Protein AF-A0A292RZK3-F1 (afdb_monomer_lite)

Structure (mmCIF, N/CA/C/O backbone):
data_AF-A0A292RZK3-F1
#
_entry.id   AF-A0A292RZK3-F1
#
loop_
_atom_site.group_PDB
_atom_site.id
_atom_site.type_symbol
_atom_site.label_atom_id
_atom_site.label_alt_id
_atom_site.label_comp_id
_atom_site.label_asym_id
_atom_site.label_entity_id
_atom_site.label_seq_id
_atom_site.pdbx_PDB_ins_code
_atom_site.Cartn_x
_atom_site.Cartn_y
_atom_site.Cartn_z
_atom_site.occupancy
_atom_site.B_iso_or_equiv
_atom_site.auth_seq_id
_atom_site.auth_comp_id
_atom_site.auth_asym_id
_atom_site.auth_atom_id
_atom_site.pdbx_PDB_model_num
ATOM 1 N N . MET A 1 1 ? 2.887 -19.544 -23.701 1.00 62.69 1 MET A N 1
ATOM 2 C CA . MET A 1 1 ? 3.289 -20.201 -24.967 1.00 62.69 1 MET A CA 1
ATOM 3 C C . MET A 1 1 ? 3.763 -19.102 -25.891 1.00 62.69 1 MET A C 1
ATOM 5 O O . MET A 1 1 ? 2.940 -18.447 -26.523 1.00 62.69 1 MET A O 1
ATOM 9 N N . ALA A 1 2 ? 5.076 -18.891 -25.923 1.00 77.38 2 ALA A N 1
ATOM 10 C CA . ALA A 1 2 ? 5.732 -17.960 -26.828 1.00 77.38 2 ALA A CA 1
ATOM 11 C C . ALA A 1 2 ? 5.388 -18.207 -28.304 1.00 77.38 2 ALA A C 1
ATOM 13 O O . ALA A 1 2 ? 5.203 -19.344 -28.749 1.00 77.38 2 ALA A O 1
ATOM 14 N N . TYR A 1 3 ? 5.363 -17.126 -29.083 1.00 91.88 3 TYR A N 1
ATOM 15 C CA . TYR A 1 3 ? 5.179 -17.187 -30.534 1.00 91.88 3 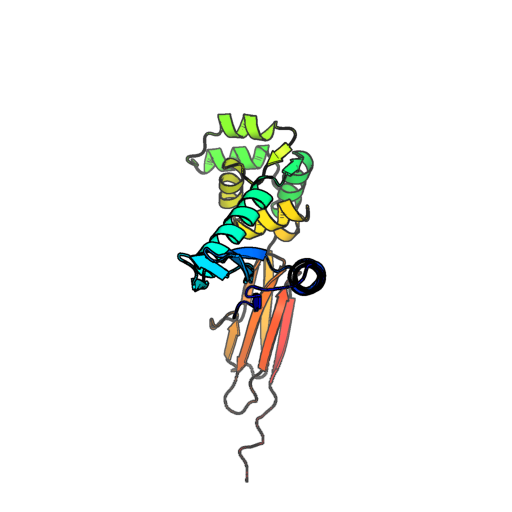TYR A CA 1
ATOM 16 C C . TYR A 1 3 ? 6.534 -17.338 -31.219 1.00 91.88 3 TYR A C 1
ATOM 18 O O . TYR A 1 3 ? 7.515 -16.736 -30.787 1.00 91.88 3 TYR A O 1
ATOM 26 N N . LYS A 1 4 ? 6.591 -18.117 -32.303 1.00 93.50 4 LYS A N 1
ATOM 27 C CA . LYS A 1 4 ? 7.837 -18.429 -33.014 1.00 93.50 4 LYS A CA 1
ATOM 28 C C . LYS A 1 4 ? 7.715 -18.149 -34.511 1.00 93.50 4 LYS A C 1
ATOM 30 O O . LYS A 1 4 ? 6.745 -18.575 -35.137 1.00 93.50 4 LYS A O 1
ATOM 35 N N . LEU A 1 5 ? 8.722 -17.501 -35.096 1.00 94.00 5 LEU A N 1
ATOM 36 C CA . LEU A 1 5 ? 8.895 -17.343 -36.542 1.00 94.00 5 LEU A CA 1
ATOM 37 C C . LEU A 1 5 ? 10.157 -18.089 -36.997 1.00 94.00 5 LEU A C 1
ATOM 39 O O . LEU A 1 5 ? 11.264 -17.772 -36.571 1.00 94.00 5 LEU A O 1
ATOM 43 N N . ILE A 1 6 ? 9.991 -19.086 -37.866 1.00 92.81 6 ILE A N 1
ATOM 44 C CA . ILE A 1 6 ? 11.066 -19.988 -38.310 1.00 92.81 6 ILE A CA 1
ATOM 45 C C . ILE A 1 6 ? 11.537 -19.584 -39.711 1.00 92.81 6 ILE A C 1
ATOM 47 O O . ILE A 1 6 ? 10.722 -19.225 -40.561 1.00 92.81 6 ILE A O 1
ATOM 51 N N . LYS A 1 7 ? 12.849 -19.645 -39.966 1.00 90.44 7 LYS A N 1
ATOM 52 C CA . LYS A 1 7 ? 13.415 -19.405 -41.302 1.00 90.44 7 LYS A CA 1
ATOM 53 C C . LYS A 1 7 ? 13.004 -20.503 -42.310 1.00 90.44 7 LYS A C 1
ATOM 55 O O . LYS A 1 7 ? 12.853 -21.659 -41.920 1.00 90.44 7 LYS A O 1
ATOM 60 N N . PRO A 1 8 ? 12.908 -20.173 -43.614 1.00 92.31 8 PRO A N 1
ATOM 61 C CA . PRO A 1 8 ? 13.089 -18.838 -44.183 1.00 92.31 8 PRO A CA 1
ATOM 62 C C . PRO A 1 8 ? 11.831 -17.970 -44.019 1.00 92.31 8 PRO A C 1
ATOM 64 O O . PRO A 1 8 ? 10.716 -18.418 -44.269 1.00 92.31 8 PRO A O 1
ATOM 67 N N . TYR A 1 9 ? 12.021 -16.699 -43.667 1.00 93.00 9 TYR A N 1
ATOM 68 C CA . TYR A 1 9 ? 10.971 -15.680 -43.658 1.00 93.00 9 TYR A CA 1
ATOM 69 C C . TYR A 1 9 ? 11.411 -14.457 -44.469 1.00 93.00 9 TYR A C 1
ATOM 71 O O . TYR A 1 9 ? 12.598 -14.158 -44.602 1.00 93.00 9 TYR A O 1
ATOM 79 N N . THR A 1 10 ? 10.444 -13.743 -45.034 1.00 96.19 10 THR A N 1
ATOM 80 C CA . THR A 1 10 ? 10.664 -12.494 -45.774 1.00 96.19 10 THR A CA 1
ATOM 81 C C . THR A 1 10 ? 10.891 -11.314 -44.826 1.00 96.19 10 THR A C 1
ATOM 83 O O . THR A 1 10 ? 10.478 -11.343 -43.667 1.00 96.19 10 THR A O 1
ATOM 86 N N . ALA A 1 11 ? 11.471 -10.221 -45.334 1.00 95.88 11 ALA A N 1
ATOM 87 C CA . ALA A 1 11 ? 11.605 -8.972 -44.575 1.00 95.88 11 ALA A CA 1
ATOM 88 C C . ALA A 1 11 ? 10.248 -8.425 -44.094 1.00 95.88 11 ALA A C 1
ATOM 90 O O . ALA A 1 11 ? 10.155 -7.864 -43.006 1.00 95.88 11 ALA A O 1
ATOM 91 N N . LYS A 1 12 ? 9.184 -8.636 -44.883 1.00 96.75 12 LYS A N 1
ATOM 92 C CA . LYS A 1 12 ? 7.825 -8.263 -44.489 1.00 96.75 12 LYS A CA 1
ATOM 93 C C . LYS A 1 12 ? 7.337 -9.097 -43.300 1.00 96.75 12 LYS A C 1
ATOM 95 O O . LYS A 1 12 ? 6.883 -8.522 -42.325 1.00 96.75 12 LYS A O 1
ATOM 100 N N . GLN A 1 13 ? 7.499 -10.421 -43.340 1.00 96.00 13 GLN A N 1
ATOM 101 C CA . GLN A 1 13 ? 7.121 -11.298 -42.220 1.00 96.00 13 GLN A CA 1
ATOM 102 C C . GLN A 1 13 ? 7.900 -10.977 -40.940 1.00 96.00 13 GLN A C 1
ATOM 104 O O . GLN A 1 13 ? 7.317 -10.983 -39.862 1.00 96.00 13 GLN A O 1
ATOM 109 N N . TYR A 1 14 ? 9.192 -10.657 -41.060 1.00 95.62 14 TYR A N 1
ATOM 110 C CA . TYR A 1 14 ? 10.011 -10.186 -39.941 1.00 95.62 14 TYR A CA 1
ATOM 111 C C . TYR A 1 14 ? 9.432 -8.909 -39.314 1.00 95.62 14 TYR A C 1
ATOM 113 O O . TYR A 1 14 ? 9.213 -8.849 -38.105 1.00 95.62 14 TYR A O 1
ATOM 121 N N . ALA A 1 15 ? 9.148 -7.899 -40.141 1.00 96.44 15 ALA A N 1
ATOM 122 C CA . ALA A 1 15 ? 8.602 -6.628 -39.677 1.00 96.44 15 ALA A CA 1
ATOM 123 C C . ALA A 1 15 ? 7.209 -6.796 -39.049 1.00 96.44 15 ALA A C 1
ATOM 125 O O . ALA A 1 15 ? 6.973 -6.290 -37.954 1.00 96.44 15 ALA A O 1
ATOM 126 N N . ASP A 1 16 ? 6.320 -7.552 -39.700 1.00 97.56 16 ASP A N 1
ATOM 127 C CA . ASP A 1 16 ? 4.964 -7.821 -39.211 1.00 97.56 16 ASP A CA 1
ATOM 128 C C . ASP A 1 16 ? 5.001 -8.547 -37.853 1.00 97.56 16 ASP A C 1
ATOM 130 O O . ASP A 1 16 ? 4.239 -8.208 -36.948 1.00 97.56 16 ASP A O 1
ATOM 134 N N . PHE A 1 17 ? 5.933 -9.492 -37.674 1.00 96.81 17 PHE A N 1
ATOM 135 C CA . PHE A 1 17 ? 6.120 -10.216 -36.415 1.00 96.81 17 PHE A CA 1
ATOM 136 C C . PHE A 1 17 ? 6.552 -9.291 -35.269 1.00 96.81 17 PHE A C 1
ATOM 138 O O . PHE A 1 17 ? 5.983 -9.358 -34.178 1.00 96.81 17 PHE A O 1
ATOM 145 N N . ILE A 1 18 ? 7.510 -8.389 -35.509 1.00 96.19 18 ILE A N 1
ATOM 146 C CA . ILE A 1 18 ? 7.949 -7.408 -34.502 1.00 96.19 18 ILE A CA 1
ATOM 147 C C . ILE A 1 18 ? 6.819 -6.444 -34.152 1.00 96.19 18 ILE A C 1
ATOM 149 O O . ILE A 1 18 ? 6.560 -6.203 -32.973 1.00 96.19 18 ILE A O 1
ATOM 153 N N . VAL A 1 19 ? 6.127 -5.904 -35.158 1.00 97.00 19 VAL A N 1
ATOM 154 C CA . VAL A 1 19 ? 5.025 -4.961 -34.932 1.00 97.00 19 VAL A CA 1
ATOM 155 C C . VAL A 1 19 ? 3.932 -5.616 -34.097 1.00 97.00 19 VAL A C 1
ATOM 157 O O . VAL A 1 19 ? 3.506 -5.043 -33.093 1.00 97.00 19 VAL A O 1
ATOM 160 N N . LEU A 1 20 ? 3.510 -6.824 -34.472 1.00 96.75 20 LEU A N 1
ATOM 161 C CA . LEU A 1 20 ? 2.468 -7.538 -33.752 1.00 96.75 20 LEU A CA 1
ATOM 162 C C . LEU A 1 20 ? 2.911 -7.861 -32.326 1.00 96.75 20 LEU A C 1
ATOM 164 O O . LEU A 1 20 ? 2.219 -7.523 -31.373 1.00 96.75 20 LEU A O 1
ATOM 168 N N . HIS A 1 21 ? 4.054 -8.513 -32.138 1.00 96.62 21 HIS A N 1
ATOM 169 C CA . HIS A 1 21 ? 4.361 -9.063 -30.824 1.00 96.62 21 HIS A CA 1
ATOM 170 C C . HIS A 1 21 ? 5.044 -8.068 -29.884 1.00 96.62 21 HIS A C 1
ATOM 172 O O . HIS A 1 21 ? 4.684 -8.029 -28.710 1.00 96.62 21 HIS A O 1
ATOM 178 N N . ASN A 1 22 ? 5.961 -7.232 -30.369 1.00 95.38 22 ASN A N 1
ATOM 179 C CA . ASN A 1 22 ? 6.662 -6.264 -29.527 1.00 95.38 22 ASN A CA 1
ATOM 180 C C . ASN A 1 22 ? 5.896 -4.946 -29.407 1.00 95.38 22 ASN A C 1
ATOM 182 O O . ASN A 1 22 ? 5.559 -4.543 -28.299 1.00 95.38 22 ASN A O 1
ATOM 186 N N . HIS A 1 23 ? 5.573 -4.286 -30.523 1.00 94.56 23 HIS A N 1
ATOM 187 C CA . HIS A 1 23 ? 4.987 -2.942 -30.455 1.00 94.56 23 HIS A CA 1
ATOM 188 C C . HIS A 1 23 ? 3.532 -2.955 -29.973 1.00 94.56 23 HIS A C 1
ATOM 190 O O . HIS A 1 23 ? 3.146 -2.099 -29.184 1.00 94.56 23 HIS A O 1
ATOM 196 N N . GLN A 1 24 ? 2.717 -3.904 -30.448 1.00 95.38 24 GLN A N 1
ATOM 197 C CA . GLN A 1 24 ? 1.297 -3.964 -30.081 1.00 95.38 24 GLN A CA 1
ATOM 198 C C . GLN A 1 24 ? 1.043 -4.747 -28.790 1.00 95.38 24 GLN A C 1
ATOM 200 O O . GLN A 1 24 ? 0.085 -4.446 -28.087 1.00 95.38 24 GLN A O 1
ATOM 205 N N . ASN A 1 25 ? 1.876 -5.746 -28.482 1.00 94.31 25 ASN A N 1
ATOM 206 C CA . ASN A 1 25 ? 1.647 -6.655 -27.354 1.00 94.31 25 ASN A CA 1
ATOM 207 C C . ASN A 1 25 ? 2.755 -6.638 -26.284 1.00 94.31 25 ASN A C 1
ATOM 209 O O . ASN A 1 25 ? 2.674 -7.407 -25.334 1.00 94.31 25 ASN A O 1
ATOM 213 N N . GLY A 1 26 ? 3.791 -5.801 -26.412 1.00 92.75 26 GLY A N 1
ATOM 214 C CA . GLY A 1 26 ? 4.820 -5.617 -25.379 1.00 92.75 26 GLY A CA 1
ATOM 215 C C . GLY A 1 26 ? 5.760 -6.808 -25.147 1.00 92.75 26 GLY A C 1
ATOM 216 O O . GLY A 1 26 ? 6.516 -6.797 -24.178 1.00 92.75 26 GLY A O 1
ATOM 217 N N . ARG A 1 27 ? 5.739 -7.833 -26.009 1.00 95.12 27 ARG A N 1
ATOM 218 C CA . ARG A 1 27 ? 6.565 -9.042 -25.855 1.00 95.12 27 ARG A CA 1
ATOM 219 C C . ARG A 1 27 ? 8.023 -8.777 -26.180 1.00 95.12 27 ARG A C 1
ATOM 221 O O . ARG A 1 27 ? 8.332 -8.005 -27.090 1.00 95.12 27 ARG A O 1
ATOM 228 N N . LYS A 1 28 ? 8.931 -9.469 -25.499 1.00 94.62 28 LYS A N 1
ATOM 229 C CA . LYS A 1 28 ? 10.363 -9.413 -25.803 1.00 94.62 28 LYS A CA 1
ATOM 230 C C . LYS A 1 28 ? 10.662 -10.263 -27.037 1.00 94.62 28 LYS A C 1
ATOM 232 O O . LYS A 1 28 ? 10.187 -11.389 -27.125 1.00 94.62 28 LYS A O 1
ATOM 237 N N . ILE A 1 29 ? 11.441 -9.733 -27.979 1.00 95.56 29 ILE A N 1
ATOM 238 C CA . ILE A 1 29 ? 11.885 -10.489 -29.158 1.00 95.56 29 ILE A CA 1
ATOM 239 C C . ILE A 1 29 ? 13.305 -10.992 -28.923 1.00 95.56 29 ILE A C 1
ATOM 241 O O . ILE A 1 29 ? 14.196 -10.193 -28.637 1.00 95.56 29 ILE A O 1
ATOM 245 N N . GLU A 1 30 ? 13.514 -12.296 -29.067 1.00 95.06 30 GLU A N 1
ATOM 246 C CA . GLU A 1 30 ? 14.831 -12.934 -28.991 1.00 95.06 30 GLU A CA 1
ATOM 247 C C . GLU A 1 30 ? 15.060 -13.839 -30.207 1.00 95.06 30 GLU A C 1
ATOM 249 O O . GLU A 1 30 ? 14.136 -14.501 -30.678 1.00 95.06 30 GLU A O 1
ATOM 254 N N . GLU A 1 31 ? 16.286 -13.862 -30.737 1.00 93.06 31 GLU A N 1
ATOM 255 C CA . GLU A 1 31 ? 16.678 -14.770 -31.822 1.00 93.06 31 GLU A CA 1
ATOM 256 C C . GLU A 1 31 ? 17.305 -16.039 -31.226 1.00 93.06 31 GLU A C 1
ATOM 258 O O . GLU A 1 31 ? 18.219 -15.971 -30.403 1.00 93.06 31 GLU A O 1
ATOM 263 N N . GLY A 1 32 ? 16.796 -17.201 -31.628 1.00 90.06 32 GLY A N 1
ATOM 264 C CA . GLY A 1 32 ? 17.327 -18.505 -31.252 1.00 90.06 32 GLY A CA 1
ATOM 265 C C . GLY A 1 32 ? 18.553 -18.908 -32.065 1.00 90.06 32 GLY A C 1
ATOM 266 O O . GLY A 1 32 ? 18.919 -18.282 -33.058 1.00 90.06 32 GLY A O 1
ATOM 267 N N . VAL A 1 33 ? 19.174 -20.016 -31.662 1.00 88.19 33 VAL A N 1
ATOM 268 C CA . VAL A 1 33 ? 20.455 -20.484 -32.217 1.00 88.19 33 VAL A CA 1
ATOM 269 C C . VAL A 1 33 ? 20.418 -20.796 -33.717 1.00 88.19 33 VAL A C 1
ATOM 271 O O . VAL A 1 33 ? 21.436 -20.634 -34.387 1.00 88.19 33 VAL A O 1
ATOM 274 N N . ASN A 1 34 ? 19.262 -21.187 -34.271 1.00 87.50 34 ASN A N 1
ATOM 275 C CA . ASN A 1 34 ? 19.111 -21.448 -35.709 1.00 87.50 34 ASN A CA 1
ATOM 276 C C . ASN A 1 34 ? 18.502 -20.251 -36.464 1.00 87.50 34 ASN A C 1
ATOM 278 O O . ASN A 1 34 ? 18.111 -20.366 -37.629 1.00 87.50 34 ASN A O 1
ATOM 282 N N . GLY A 1 35 ? 18.435 -19.084 -35.818 1.00 87.25 35 GLY A N 1
ATOM 283 C CA . GLY A 1 35 ? 17.909 -17.854 -36.392 1.00 87.25 35 GLY A CA 1
ATOM 284 C C . GLY A 1 35 ? 16.385 -17.775 -36.436 1.00 87.25 35 GLY A C 1
ATOM 285 O O . GLY A 1 35 ? 15.836 -17.054 -37.271 1.00 87.25 35 GLY A O 1
ATOM 286 N N . GLU A 1 36 ? 15.691 -18.552 -35.605 1.00 92.38 36 GLU A N 1
ATOM 287 C CA . GLU A 1 36 ? 14.258 -18.371 -35.374 1.00 92.38 36 GLU A CA 1
ATOM 288 C C . GLU A 1 36 ? 14.020 -17.181 -34.447 1.00 92.38 36 GLU A C 1
ATOM 290 O O . GLU A 1 36 ? 14.797 -16.954 -33.528 1.00 92.38 36 GLU A O 1
ATOM 295 N N . LEU A 1 37 ? 12.925 -16.449 -34.636 1.00 94.44 37 LEU A N 1
ATOM 296 C CA . LEU A 1 37 ? 12.531 -15.398 -33.700 1.00 94.44 37 LEU A CA 1
ATOM 297 C C . LEU A 1 37 ? 11.495 -15.925 -32.728 1.00 94.44 37 LEU A C 1
ATOM 299 O O . LEU A 1 37 ? 10.514 -16.543 -33.140 1.00 94.44 37 LEU A O 1
ATOM 303 N N . PHE A 1 38 ? 11.688 -15.614 -31.459 1.00 95.75 38 PHE A N 1
ATOM 304 C CA . PHE A 1 38 ? 10.758 -15.889 -30.384 1.00 95.75 38 PHE A CA 1
ATOM 305 C C . PHE A 1 38 ? 10.194 -14.573 -29.865 1.00 95.75 38 PHE A C 1
ATOM 307 O O . PHE A 1 38 ? 10.939 -13.625 -29.633 1.00 95.75 38 PHE A O 1
ATOM 314 N N . ALA A 1 39 ? 8.879 -14.520 -29.682 1.00 96.38 39 ALA A N 1
ATOM 315 C CA . ALA A 1 39 ? 8.216 -13.466 -28.935 1.00 96.38 39 ALA A CA 1
ATOM 316 C C . ALA A 1 39 ? 7.798 -14.013 -27.572 1.00 96.38 39 ALA A C 1
ATOM 318 O O . ALA A 1 39 ? 6.860 -14.810 -27.485 1.00 96.38 39 ALA A O 1
ATOM 319 N N . LEU A 1 40 ? 8.518 -13.576 -26.547 1.00 95.56 40 LEU A N 1
ATOM 320 C CA . LEU A 1 40 ? 8.433 -14.049 -25.175 1.00 95.56 40 LEU A CA 1
ATOM 321 C C . LEU A 1 40 ? 7.555 -13.117 -24.342 1.00 95.56 40 LEU A C 1
ATOM 323 O O . LEU A 1 40 ? 7.667 -11.887 -24.437 1.00 95.56 40 LEU A O 1
ATOM 327 N N . GLU A 1 41 ? 6.712 -13.701 -23.499 1.00 94.56 41 GLU A N 1
ATOM 328 C CA . GLU A 1 41 ? 6.105 -12.973 -22.386 1.00 94.56 41 GLU A CA 1
ATOM 329 C C . GLU A 1 41 ? 7.198 -12.469 -21.413 1.00 94.56 41 GLU A C 1
ATOM 331 O O . GLU A 1 41 ? 8.305 -13.012 -21.392 1.00 94.56 41 GLU A O 1
ATOM 336 N N . PRO A 1 42 ? 6.938 -11.442 -20.580 1.00 92.00 42 PRO A N 1
ATOM 337 C CA . PRO A 1 42 ? 7.948 -10.895 -19.664 1.00 92.00 42 PRO A CA 1
ATOM 338 C C . PRO A 1 42 ? 8.538 -11.917 -18.678 1.00 92.00 42 PRO A C 1
ATOM 340 O O . PRO A 1 42 ? 9.672 -11.752 -18.230 1.00 92.00 42 PRO A O 1
ATOM 343 N N . TYR A 1 43 ? 7.765 -12.957 -18.359 1.00 92.75 43 TYR A N 1
ATOM 344 C CA . TYR A 1 43 ? 8.128 -14.072 -17.488 1.00 92.75 43 TYR A CA 1
ATOM 345 C C . TYR A 1 43 ? 8.626 -15.307 -18.255 1.00 92.75 43 TYR A C 1
ATOM 347 O O . TYR A 1 43 ? 8.862 -16.336 -17.641 1.00 92.75 43 TYR A O 1
ATOM 355 N N . GLU A 1 44 ? 8.792 -15.249 -19.576 1.00 95.00 44 GLU A N 1
ATOM 356 C CA . GLU A 1 44 ? 9.387 -16.330 -20.369 1.00 95.00 44 GLU A CA 1
ATOM 357 C C . GLU A 1 44 ? 10.864 -16.008 -20.675 1.00 95.00 44 GLU A C 1
ATOM 359 O O . GLU A 1 44 ? 11.250 -14.851 -20.868 1.00 95.00 44 GLU A O 1
ATOM 364 N N . LYS A 1 45 ? 11.712 -17.039 -20.744 1.00 93.38 45 LYS A N 1
ATOM 365 C CA . LYS A 1 45 ? 13.132 -16.910 -21.114 1.00 93.38 45 LYS A CA 1
ATOM 366 C C . LYS A 1 45 ? 13.514 -17.970 -22.139 1.00 93.38 45 LYS A C 1
ATOM 368 O O . LYS A 1 45 ? 13.052 -19.103 -22.048 1.00 93.38 45 LYS A O 1
ATOM 373 N N . LEU A 1 46 ? 14.377 -17.615 -23.089 1.00 93.00 46 LEU A N 1
ATOM 374 C CA . LEU A 1 46 ? 14.969 -18.575 -24.016 1.00 93.00 46 LEU A CA 1
ATOM 375 C C . LEU A 1 46 ? 16.263 -19.145 -23.415 1.00 93.00 46 LEU A C 1
ATOM 377 O O . LEU A 1 46 ? 17.214 -18.404 -23.158 1.00 93.00 46 LEU A O 1
ATOM 381 N N . VAL A 1 47 ? 16.305 -20.456 -23.181 1.00 91.25 47 VAL A N 1
ATOM 382 C CA . VAL A 1 47 ? 17.485 -21.183 -22.687 1.00 91.25 47 VAL A CA 1
ATOM 383 C C . VAL A 1 47 ? 17.699 -22.401 -23.573 1.00 91.25 47 VAL A C 1
ATOM 385 O O . VAL A 1 47 ? 16.780 -23.181 -23.786 1.00 91.25 47 VAL A O 1
ATOM 388 N N . ASP A 1 48 ? 18.894 -22.526 -24.153 1.00 88.94 48 ASP A N 1
ATOM 389 C CA . ASP A 1 48 ? 19.268 -23.629 -25.053 1.00 88.94 48 ASP A CA 1
ATOM 390 C C . ASP A 1 48 ? 18.276 -23.879 -26.212 1.00 88.94 48 ASP A C 1
ATOM 392 O O . ASP A 1 48 ? 18.118 -24.992 -26.706 1.00 88.94 48 ASP A O 1
ATOM 396 N N . GLY A 1 49 ? 17.623 -22.813 -26.690 1.00 87.12 49 GLY A N 1
ATOM 397 C CA . GLY A 1 49 ? 16.647 -22.870 -27.785 1.00 87.12 49 GLY A CA 1
ATOM 398 C C . GLY A 1 49 ? 15.229 -23.272 -27.363 1.00 87.12 49 GLY A C 1
ATOM 399 O O . GLY A 1 49 ? 14.338 -23.304 -28.215 1.00 87.12 49 GLY A O 1
ATOM 400 N N . GLU A 1 50 ? 15.002 -23.519 -26.073 1.00 89.56 50 GLU A N 1
ATOM 401 C CA . GLU A 1 50 ? 13.691 -23.791 -25.491 1.00 89.56 50 GLU A CA 1
ATOM 402 C C . GLU A 1 50 ? 13.187 -22.596 -24.684 1.00 89.56 50 GLU A C 1
ATOM 404 O O . GLU A 1 50 ? 13.948 -21.879 -24.030 1.00 89.56 50 GLU A O 1
ATOM 409 N N . VAL A 1 51 ? 11.877 -22.364 -24.749 1.00 93.00 51 VAL A N 1
ATOM 410 C CA . VAL A 1 51 ? 11.229 -21.327 -23.948 1.00 93.00 51 VAL A CA 1
ATOM 411 C C . VAL A 1 51 ? 10.825 -21.934 -22.617 1.00 93.00 51 VAL A C 1
ATOM 413 O O . VAL A 1 51 ? 10.012 -22.857 -22.581 1.00 93.00 51 VAL A O 1
ATOM 416 N N . ILE A 1 52 ? 11.380 -21.390 -21.541 1.00 94.06 52 ILE A N 1
ATOM 417 C CA . ILE A 1 52 ? 11.090 -21.803 -20.171 1.00 94.06 52 ILE A CA 1
ATOM 418 C C . ILE A 1 52 ? 10.275 -20.734 -19.441 1.00 94.06 52 ILE A C 1
ATOM 420 O O . ILE A 1 52 ? 10.404 -19.537 -19.717 1.00 94.06 52 ILE A O 1
ATOM 424 N N . ASP A 1 53 ? 9.447 -21.183 -18.500 1.00 93.88 53 ASP A N 1
ATOM 425 C CA . ASP A 1 53 ? 8.755 -20.316 -17.549 1.00 93.88 53 ASP A CA 1
ATOM 426 C C . ASP A 1 53 ? 9.747 -19.832 -16.484 1.00 93.88 53 ASP A C 1
ATOM 428 O O . ASP A 1 53 ? 10.414 -20.628 -15.822 1.00 93.88 53 ASP A O 1
ATOM 432 N N . ASN A 1 54 ? 9.848 -18.516 -16.350 1.00 94.44 54 ASN A N 1
ATOM 433 C CA . ASN A 1 54 ? 10.718 -17.802 -15.432 1.00 94.44 54 ASN A CA 1
ATOM 434 C C . ASN A 1 54 ? 9.930 -16.854 -14.509 1.00 94.44 54 ASN A C 1
ATOM 436 O O . ASN A 1 54 ? 10.461 -15.837 -14.054 1.00 94.44 54 ASN A O 1
ATOM 440 N N . THR A 1 55 ? 8.656 -17.165 -14.245 1.00 94.88 55 THR A N 1
ATOM 441 C CA . THR A 1 55 ? 7.751 -16.345 -13.423 1.00 94.88 55 THR A CA 1
ATOM 442 C C . THR A 1 55 ? 8.372 -15.972 -12.079 1.00 94.88 55 THR A C 1
ATOM 444 O O . THR A 1 55 ? 8.368 -14.799 -11.717 1.00 94.88 55 THR A O 1
ATOM 447 N N . GLN A 1 56 ? 8.998 -16.922 -11.380 1.00 95.00 56 GLN A N 1
ATOM 448 C CA . GLN A 1 56 ? 9.591 -16.659 -10.067 1.00 95.00 56 GLN A CA 1
ATOM 449 C C . GLN A 1 56 ? 10.723 -15.615 -10.112 1.00 95.00 56 GLN A C 1
ATOM 451 O O . GLN A 1 56 ? 10.741 -14.699 -9.292 1.00 95.00 56 GLN A O 1
ATOM 456 N N . GLU A 1 57 ? 11.670 -15.722 -11.051 1.00 94.25 57 GLU A N 1
ATOM 457 C CA . GLU A 1 57 ? 12.744 -14.723 -11.179 1.00 94.25 57 GLU A CA 1
ATOM 458 C C . GLU A 1 57 ? 12.194 -13.375 -11.660 1.00 94.25 57 GLU A C 1
ATOM 460 O O . GLU A 1 57 ? 12.653 -12.324 -11.214 1.00 94.25 57 GLU A O 1
ATOM 465 N N . TYR A 1 58 ? 11.199 -13.389 -12.554 1.00 93.00 58 TYR A N 1
ATOM 466 C CA . TYR A 1 58 ? 10.554 -12.171 -13.036 1.00 93.00 58 TYR A CA 1
ATOM 467 C C . TYR A 1 58 ? 9.868 -11.410 -11.896 1.00 93.00 58 TYR A C 1
ATOM 469 O O . TYR A 1 58 ? 10.091 -10.209 -11.748 1.00 93.00 58 TYR A O 1
ATOM 477 N N . GLU A 1 59 ? 9.086 -12.098 -11.064 1.00 95.00 59 GLU A N 1
ATOM 478 C CA . GLU A 1 59 ? 8.433 -11.510 -9.891 1.00 95.00 59 GLU A CA 1
ATOM 479 C C . GLU A 1 59 ? 9.455 -10.953 -8.893 1.00 95.00 59 GLU A C 1
ATOM 481 O O . GLU A 1 59 ? 9.283 -9.839 -8.397 1.00 95.00 59 GLU A O 1
ATOM 486 N N . GLN A 1 60 ? 10.560 -11.668 -8.650 1.00 95.69 60 GLN A N 1
ATOM 487 C CA . GLN A 1 60 ? 11.654 -11.183 -7.799 1.00 95.69 60 GLN A CA 1
ATOM 488 C C . GLN A 1 60 ? 12.321 -9.926 -8.369 1.00 95.69 60 GLN A C 1
ATOM 490 O O . GLN A 1 60 ? 12.601 -8.982 -7.628 1.00 95.69 60 GLN A O 1
ATOM 495 N N . GLU A 1 61 ? 12.552 -9.879 -9.681 1.00 95.31 61 GLU A N 1
ATOM 496 C CA . GLU A 1 61 ? 13.108 -8.708 -10.359 1.00 95.31 61 GLU A CA 1
ATOM 497 C C . GLU A 1 61 ? 12.158 -7.506 -10.279 1.00 95.31 61 GLU A C 1
ATOM 499 O O . GLU A 1 61 ? 12.605 -6.391 -10.007 1.00 95.31 61 GLU A O 1
ATOM 504 N N . GLN A 1 62 ? 10.849 -7.710 -10.478 1.00 95.31 62 GLN A N 1
ATOM 505 C CA . GLN A 1 62 ? 9.857 -6.641 -10.318 1.00 95.31 62 GLN A CA 1
ATOM 506 C C . GLN A 1 62 ? 9.803 -6.142 -8.873 1.00 95.31 62 GLN A C 1
ATOM 508 O O . GLN A 1 62 ? 9.817 -4.933 -8.647 1.00 95.31 62 GLN A O 1
ATOM 513 N N . ALA A 1 63 ? 9.812 -7.051 -7.895 1.00 94.81 63 ALA A N 1
ATOM 514 C CA . ALA A 1 63 ? 9.840 -6.689 -6.483 1.00 94.81 63 ALA A CA 1
ATOM 515 C C . ALA A 1 63 ? 11.102 -5.886 -6.127 1.00 94.81 63 ALA A C 1
ATOM 517 O O . ALA A 1 63 ? 11.014 -4.899 -5.397 1.00 94.81 63 ALA A O 1
ATOM 518 N N . ARG A 1 64 ? 12.268 -6.248 -6.684 1.00 95.88 64 ARG A N 1
ATOM 519 C CA . ARG A 1 64 ? 13.509 -5.482 -6.500 1.00 95.88 64 ARG A CA 1
ATOM 520 C C . ARG A 1 64 ? 13.406 -4.087 -7.112 1.00 95.88 64 ARG A C 1
ATOM 522 O O . ARG A 1 64 ? 13.740 -3.117 -6.439 1.00 95.88 64 ARG A O 1
ATOM 529 N N . LYS A 1 65 ? 12.914 -3.973 -8.350 1.00 96.06 65 LYS A N 1
ATOM 530 C CA . LYS A 1 65 ? 12.714 -2.675 -9.018 1.00 96.06 65 LYS A CA 1
ATOM 531 C C . LYS A 1 65 ? 11.769 -1.771 -8.238 1.00 96.06 65 LYS A C 1
ATOM 533 O O . LYS A 1 65 ? 12.049 -0.583 -8.099 1.00 96.06 65 LYS A O 1
ATOM 538 N N . GLU A 1 66 ? 10.680 -2.320 -7.706 1.00 96.12 66 GLU A N 1
ATOM 539 C CA . GLU A 1 66 ? 9.752 -1.537 -6.892 1.00 96.12 66 GLU A CA 1
ATOM 540 C C . GLU A 1 66 ? 10.383 -1.127 -5.557 1.00 96.12 66 GLU A C 1
ATOM 542 O O . GLU A 1 66 ? 10.260 0.027 -5.155 1.00 96.12 66 GLU A O 1
ATOM 547 N N . ALA A 1 67 ? 11.140 -2.012 -4.903 1.00 95.12 67 ALA A N 1
ATOM 548 C CA . ALA A 1 67 ? 11.874 -1.666 -3.689 1.00 95.12 67 ALA A CA 1
ATOM 549 C C . ALA A 1 67 ? 12.921 -0.562 -3.934 1.00 95.12 67 ALA A C 1
ATOM 551 O O . ALA A 1 67 ? 13.040 0.360 -3.127 1.00 95.12 67 ALA A O 1
ATOM 552 N N . GLU A 1 68 ? 13.645 -0.615 -5.056 1.00 96.62 68 GLU A N 1
ATOM 553 C CA . GLU A 1 68 ? 14.596 0.421 -5.477 1.00 96.62 68 GLU A CA 1
ATOM 554 C C . GLU A 1 68 ? 13.889 1.753 -5.767 1.00 96.62 68 GLU A C 1
ATOM 556 O O . GLU A 1 68 ? 14.339 2.802 -5.302 1.00 96.62 68 GLU A O 1
ATOM 561 N N . ARG A 1 69 ? 12.748 1.722 -6.470 1.00 97.56 69 ARG A N 1
ATOM 562 C CA . ARG A 1 69 ? 11.921 2.910 -6.728 1.00 97.56 69 ARG A CA 1
ATOM 563 C C . ARG A 1 69 ? 11.438 3.543 -5.425 1.00 97.56 69 ARG A C 1
ATOM 565 O O . ARG A 1 69 ? 11.604 4.747 -5.240 1.00 97.56 69 ARG A O 1
ATOM 572 N N . ILE A 1 70 ? 10.887 2.737 -4.515 1.00 97.00 70 ILE A N 1
ATOM 573 C CA . ILE A 1 70 ? 10.441 3.188 -3.192 1.00 97.00 70 ILE A CA 1
ATOM 574 C C . ILE A 1 70 ? 11.616 3.783 -2.420 1.00 97.00 70 ILE A C 1
ATOM 576 O O . ILE A 1 70 ? 11.470 4.854 -1.845 1.00 97.00 70 ILE A O 1
ATOM 580 N N . ALA A 1 71 ? 12.793 3.154 -2.434 1.00 97.19 71 ALA A N 1
ATOM 581 C CA . ALA A 1 71 ? 13.966 3.651 -1.719 1.00 97.19 71 ALA A CA 1
ATOM 582 C C . ALA A 1 71 ? 14.422 5.044 -2.195 1.00 97.19 71 ALA A C 1
ATOM 584 O O . ALA A 1 71 ? 14.935 5.823 -1.387 1.00 97.19 71 ALA A O 1
ATOM 585 N N . MET A 1 72 ? 14.207 5.365 -3.477 1.00 97.06 72 MET A N 1
ATOM 586 C CA . MET A 1 72 ? 14.519 6.668 -4.077 1.00 97.06 72 MET A CA 1
ATOM 587 C C . MET A 1 72 ? 13.461 7.750 -3.815 1.00 97.06 72 MET A C 1
ATOM 589 O O . MET A 1 72 ? 13.740 8.934 -4.041 1.00 97.06 72 MET A O 1
ATOM 593 N N . LEU A 1 73 ? 12.271 7.385 -3.324 1.00 97.75 73 LEU A N 1
ATOM 594 C CA . LEU A 1 73 ? 11.282 8.370 -2.893 1.00 97.75 73 LEU A CA 1
ATOM 595 C C . LEU A 1 73 ? 11.866 9.253 -1.801 1.00 97.75 73 LEU A C 1
ATOM 597 O O . LEU A 1 73 ? 12.570 8.781 -0.906 1.00 97.75 73 LEU A O 1
ATOM 601 N N . ASN A 1 74 ? 11.555 10.542 -1.869 1.00 96.69 74 ASN A N 1
ATOM 602 C CA . ASN A 1 74 ? 11.993 11.488 -0.865 1.00 96.69 74 ASN A CA 1
ATOM 603 C C . ASN A 1 74 ? 10.962 12.578 -0.606 1.00 96.69 74 ASN A C 1
ATOM 605 O O . ASN A 1 74 ? 10.171 12.926 -1.478 1.00 96.69 74 ASN A O 1
ATOM 609 N N . LEU A 1 75 ? 11.011 13.099 0.613 1.00 96.75 75 LEU A N 1
ATOM 610 C CA . LEU A 1 75 ? 10.217 14.225 1.084 1.00 96.75 75 LEU A CA 1
ATOM 611 C C . LEU A 1 75 ? 11.133 15.242 1.766 1.00 96.75 75 LEU A C 1
ATOM 613 O O . LEU A 1 75 ? 12.268 14.924 2.135 1.00 96.75 75 LEU A O 1
ATOM 617 N N . THR A 1 76 ? 10.652 16.469 1.949 1.00 95.00 76 THR A N 1
ATOM 618 C CA . THR A 1 76 ? 11.411 17.471 2.704 1.00 95.00 76 THR A CA 1
ATOM 619 C C . THR A 1 76 ? 11.326 17.206 4.208 1.00 95.00 76 THR A C 1
ATOM 621 O O . THR A 1 76 ? 10.396 16.554 4.688 1.00 95.00 76 THR A O 1
ATOM 624 N N . ALA A 1 77 ? 12.259 17.776 4.977 1.00 92.56 77 ALA A N 1
ATOM 625 C CA . ALA A 1 77 ? 12.206 17.755 6.443 1.00 92.56 77 ALA A CA 1
ATOM 626 C C . ALA A 1 77 ? 10.845 18.216 6.986 1.00 92.56 77 ALA A C 1
ATOM 628 O O . ALA A 1 77 ? 10.267 17.584 7.869 1.00 92.56 77 ALA A O 1
ATOM 629 N N . ALA A 1 78 ? 10.315 19.297 6.407 1.00 93.94 78 ALA A N 1
ATOM 630 C CA . ALA A 1 78 ? 9.058 19.898 6.822 1.00 93.94 78 ALA A CA 1
ATOM 631 C C . ALA A 1 78 ? 7.850 19.000 6.522 1.00 93.94 78 ALA A C 1
ATOM 633 O O . ALA A 1 78 ? 6.923 18.953 7.329 1.00 93.94 78 ALA A O 1
ATOM 634 N N . ASP A 1 79 ? 7.847 18.284 5.392 1.00 96.44 79 ASP A N 1
ATOM 635 C CA . ASP A 1 79 ? 6.786 17.323 5.064 1.00 96.44 79 ASP A CA 1
ATOM 636 C C . ASP A 1 79 ? 6.735 16.200 6.105 1.00 96.44 79 ASP A C 1
ATOM 638 O O . ASP A 1 79 ? 5.672 15.904 6.655 1.00 96.44 79 ASP A O 1
ATOM 642 N N . VAL A 1 80 ? 7.898 15.620 6.422 1.00 95.50 80 VAL A N 1
ATOM 643 C CA . VAL A 1 80 ? 8.020 14.519 7.384 1.00 95.50 80 VAL A CA 1
ATOM 644 C C . VAL A 1 80 ? 7.640 14.976 8.792 1.00 95.50 80 VAL A C 1
ATOM 646 O O . VAL A 1 80 ? 6.781 14.356 9.419 1.00 95.50 80 VAL A O 1
ATOM 649 N N . GLU A 1 81 ? 8.214 16.077 9.284 1.00 95.19 81 GLU A N 1
ATOM 650 C CA . GLU A 1 81 ? 7.919 16.590 10.628 1.00 95.19 81 GLU A CA 1
ATOM 651 C C . GLU A 1 81 ? 6.438 16.955 10.774 1.00 95.19 81 GLU A C 1
ATOM 653 O O . GLU A 1 81 ? 5.782 16.555 11.737 1.00 95.19 81 GLU A O 1
ATOM 658 N N . ARG A 1 82 ? 5.860 17.640 9.778 1.00 97.06 82 ARG A N 1
ATOM 659 C CA . ARG A 1 82 ? 4.439 18.007 9.796 1.00 97.06 82 ARG A CA 1
ATOM 660 C C . ARG A 1 82 ? 3.533 16.780 9.767 1.00 97.06 82 ARG A C 1
ATOM 662 O O . ARG A 1 82 ? 2.477 16.802 10.402 1.00 97.06 82 ARG A O 1
ATOM 669 N N . ALA A 1 83 ? 3.894 15.740 9.020 1.00 97.88 83 ALA A N 1
ATOM 670 C CA . ALA A 1 83 ? 3.121 14.507 8.971 1.00 97.88 83 ALA A CA 1
ATOM 671 C C . ALA A 1 83 ? 3.151 13.771 10.318 1.00 97.88 83 ALA A C 1
ATOM 673 O O . ALA A 1 83 ? 2.091 13.384 10.814 1.00 97.88 83 ALA A O 1
ATOM 674 N N . ILE A 1 84 ? 4.325 13.661 10.951 1.00 96.81 84 ILE A N 1
ATOM 675 C CA . ILE A 1 84 ? 4.472 13.075 12.292 1.00 96.81 84 ILE A CA 1
ATOM 676 C C . ILE A 1 84 ? 3.679 13.887 13.319 1.00 96.81 84 ILE A C 1
ATOM 678 O O . ILE A 1 84 ? 2.912 13.307 14.090 1.00 96.81 84 ILE A O 1
ATOM 682 N N . TYR A 1 85 ? 3.773 15.217 13.281 1.00 97.56 85 TYR A N 1
ATOM 683 C CA . TYR A 1 85 ? 3.012 16.086 14.174 1.00 97.56 85 TYR A CA 1
ATOM 684 C C . TYR A 1 85 ? 1.503 15.872 14.026 1.00 97.56 85 TYR A C 1
ATOM 686 O O . TYR A 1 85 ? 0.794 15.722 15.016 1.00 97.56 85 TYR A O 1
ATOM 694 N N . LYS A 1 86 ? 0.992 15.775 12.796 1.00 97.81 86 LYS A N 1
ATOM 695 C CA . LYS A 1 86 ? -0.436 15.507 12.567 1.00 97.81 86 LYS A CA 1
ATOM 696 C C . LYS A 1 86 ? -0.870 14.108 13.006 1.00 97.81 86 LYS A C 1
ATOM 698 O O . LYS A 1 86 ? -2.003 13.951 13.448 1.00 97.81 86 LYS A O 1
ATOM 703 N N . ALA A 1 87 ? -0.011 13.103 12.849 1.00 97.31 87 ALA A N 1
ATOM 704 C CA . ALA A 1 87 ? -0.350 11.713 13.141 1.00 97.31 87 ALA A CA 1
ATOM 705 C C . ALA A 1 87 ? -0.176 11.334 14.622 1.00 97.31 87 ALA A C 1
ATOM 707 O O . ALA A 1 87 ? -0.895 10.472 15.124 1.00 97.31 87 ALA A O 1
ATOM 708 N N . LYS A 1 88 ? 0.792 11.941 15.317 1.00 96.19 88 LYS A N 1
ATOM 709 C CA . LYS A 1 88 ? 1.205 11.563 16.681 1.00 96.19 88 LYS A CA 1
ATOM 710 C C . LYS A 1 88 ? 1.280 12.733 17.661 1.00 96.19 88 LYS A C 1
ATOM 712 O O . LYS A 1 88 ? 1.420 12.490 18.854 1.00 96.19 88 LYS A O 1
ATOM 717 N N . GLY A 1 89 ? 1.192 13.976 17.188 1.00 96.50 89 GLY A N 1
ATOM 718 C CA . GLY A 1 89 ? 1.369 15.167 18.022 1.00 96.50 89 GLY A CA 1
ATOM 719 C C . GLY A 1 89 ? 2.816 15.414 18.449 1.00 96.50 89 GLY A C 1
ATOM 720 O O . GLY A 1 89 ? 3.021 16.074 19.459 1.00 96.50 89 GLY A O 1
ATOM 721 N N . LEU A 1 90 ? 3.793 14.861 17.720 1.00 95.88 90 LEU A N 1
ATOM 722 C CA . LEU A 1 90 ? 5.222 14.925 18.044 1.00 95.88 90 LEU A CA 1
ATOM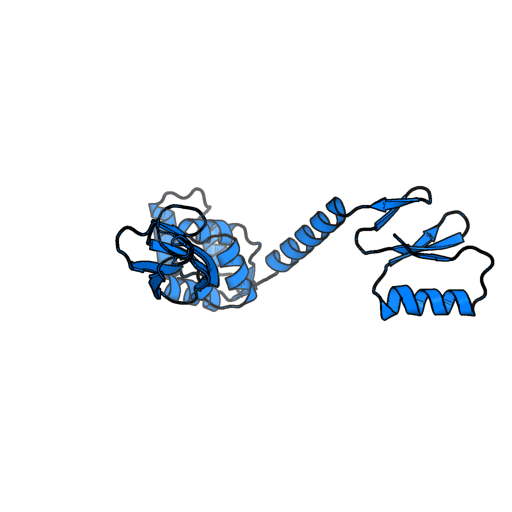 723 C C . LEU A 1 90 ? 5.980 15.724 16.984 1.00 95.88 90 LEU A C 1
ATOM 725 O O . LEU A 1 90 ? 5.709 15.568 15.792 1.00 95.88 90 LEU A O 1
ATOM 729 N N . ASP A 1 91 ? 6.944 16.530 17.412 1.00 94.88 91 ASP A N 1
ATOM 730 C CA . ASP A 1 91 ? 7.952 17.126 16.530 1.00 94.88 91 ASP A CA 1
ATOM 731 C C . ASP A 1 91 ? 9.266 16.315 16.534 1.00 94.88 91 ASP A C 1
ATOM 733 O O . ASP A 1 91 ? 9.379 15.276 17.197 1.00 94.88 91 ASP A O 1
ATOM 737 N N . PHE A 1 92 ? 10.284 16.747 15.784 1.00 93.38 92 PHE A N 1
ATOM 738 C CA . PHE A 1 92 ? 11.563 16.031 15.764 1.00 93.38 92 PHE A CA 1
ATOM 739 C C . PHE A 1 92 ? 12.291 16.016 17.117 1.00 93.38 92 PHE A C 1
ATOM 741 O O . PHE A 1 92 ? 12.967 15.031 17.425 1.00 93.38 92 PHE A O 1
ATOM 748 N N . ASN A 1 93 ? 12.146 17.044 17.956 1.00 93.25 93 ASN A N 1
ATOM 749 C CA . ASN A 1 93 ? 12.754 17.059 19.289 1.00 93.25 93 ASN A CA 1
ATOM 750 C C . ASN A 1 93 ? 12.072 16.051 20.219 1.00 93.25 93 ASN A C 1
ATOM 752 O O . ASN A 1 93 ? 12.749 15.371 20.999 1.00 93.25 93 A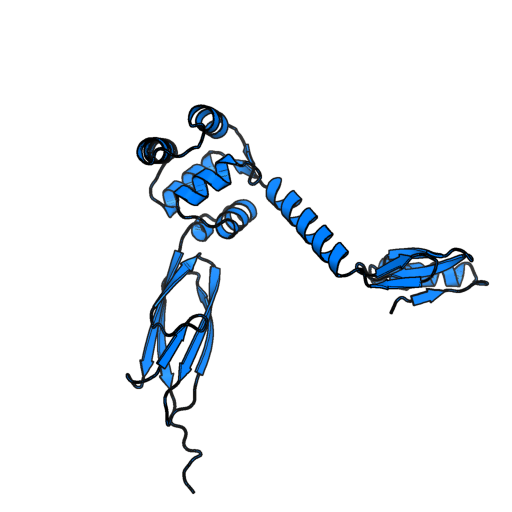SN A O 1
ATOM 756 N N . ASP A 1 94 ? 10.751 15.914 20.113 1.00 94.62 94 ASP A N 1
ATOM 757 C CA . ASP A 1 94 ? 9.993 14.904 20.844 1.00 94.62 94 ASP A CA 1
ATOM 758 C C . ASP A 1 94 ? 10.409 13.493 20.422 1.00 94.62 94 ASP A C 1
ATOM 760 O O . ASP A 1 94 ? 10.632 12.631 21.276 1.00 94.62 94 ASP A O 1
ATOM 764 N N . VAL A 1 95 ? 10.585 13.260 19.114 1.00 92.12 95 VAL A N 1
ATOM 765 C CA . VAL A 1 95 ? 11.082 11.982 18.581 1.00 92.12 95 VAL A CA 1
ATOM 766 C C . VAL A 1 95 ? 12.456 11.656 19.163 1.00 92.12 95 VAL A C 1
ATOM 768 O O . VAL A 1 95 ? 12.639 10.567 19.706 1.00 92.12 95 VAL A O 1
ATOM 771 N N . ILE A 1 96 ? 13.409 12.593 19.131 1.00 92.00 96 ILE A N 1
ATOM 772 C CA . ILE A 1 96 ? 14.735 12.390 19.738 1.00 92.00 96 ILE A CA 1
ATOM 773 C C . ILE A 1 96 ? 14.612 12.072 21.234 1.00 92.00 96 ILE A C 1
ATOM 775 O O . ILE A 1 96 ? 15.201 11.102 21.712 1.00 92.00 96 ILE A O 1
ATOM 779 N N . SER A 1 97 ? 13.782 12.820 21.961 1.00 91.75 97 SER A N 1
ATOM 780 C CA . SER A 1 97 ? 13.563 12.608 23.396 1.00 91.75 97 SER A CA 1
ATOM 781 C C . SER A 1 97 ? 12.962 11.230 23.703 1.00 91.75 97 SER A C 1
ATOM 783 O O . SER A 1 97 ? 13.273 10.625 24.733 1.00 91.75 97 SER A O 1
ATOM 785 N N . LEU A 1 98 ? 12.090 10.710 22.834 1.00 90.31 98 LEU A N 1
ATOM 786 C CA . LEU A 1 98 ? 11.533 9.361 22.952 1.00 90.31 98 LEU A CA 1
ATOM 787 C C . LEU A 1 98 ? 12.603 8.289 22.732 1.00 90.31 98 LEU A C 1
ATOM 789 O O . LEU A 1 98 ? 12.674 7.339 23.512 1.00 90.31 98 LEU A O 1
ATOM 793 N N . LEU A 1 99 ? 13.459 8.462 21.723 1.00 86.81 99 LEU A N 1
ATOM 794 C CA . LEU A 1 99 ? 14.554 7.536 21.420 1.00 86.81 99 LEU A CA 1
ATOM 795 C C . LEU A 1 99 ? 15.553 7.426 22.574 1.00 86.81 99 LEU A C 1
ATOM 797 O O . LEU A 1 99 ? 15.947 6.318 22.950 1.00 86.81 99 LEU A O 1
ATOM 801 N N . GLU A 1 100 ? 15.905 8.561 23.180 1.00 87.25 100 GLU A N 1
ATOM 802 C CA . GLU A 1 100 ? 16.772 8.615 24.360 1.00 87.25 100 GLU A CA 1
ATOM 803 C C . GLU A 1 100 ? 16.153 7.870 25.551 1.00 87.25 100 GLU A C 1
ATOM 805 O O . GLU A 1 100 ? 16.824 7.073 26.213 1.00 87.25 100 GLU A O 1
ATOM 810 N N . LYS A 1 101 ? 14.851 8.070 25.804 1.00 86.25 101 LYS A N 1
ATOM 811 C CA . LYS A 1 101 ? 14.126 7.411 26.904 1.00 86.25 101 LYS A CA 1
ATOM 812 C C . LYS A 1 101 ? 13.999 5.903 26.709 1.00 86.25 101 LYS A C 1
ATOM 814 O O . LYS A 1 101 ? 14.135 5.153 27.675 1.00 86.25 101 LYS A O 1
ATOM 819 N N . GLN A 1 102 ? 13.743 5.457 25.482 1.00 82.94 102 GLN A N 1
ATOM 820 C CA . GLN A 1 102 ? 13.574 4.038 25.164 1.00 82.94 102 GLN A CA 1
ATOM 821 C C . GLN A 1 102 ? 14.905 3.275 25.077 1.00 82.94 102 GLN A C 1
ATOM 823 O O . GLN A 1 102 ? 14.886 2.058 24.914 1.00 82.94 102 GLN A O 1
ATOM 828 N N . LYS A 1 103 ? 16.054 3.961 25.214 1.00 73.88 103 LYS A N 1
ATOM 829 C CA . LYS A 1 103 ? 17.396 3.385 25.013 1.00 73.88 103 LYS A CA 1
ATOM 830 C C . LYS A 1 103 ? 17.486 2.624 23.688 1.00 73.88 103 LYS A C 1
ATOM 832 O O . LYS A 1 103 ? 18.029 1.519 23.637 1.00 73.88 103 LYS A O 1
ATOM 837 N N . ALA A 1 104 ? 16.915 3.205 22.633 1.00 73.44 104 ALA A N 1
ATOM 838 C CA . ALA A 1 104 ? 16.960 2.610 21.308 1.00 73.44 104 ALA A CA 1
ATOM 839 C C . ALA A 1 104 ? 18.422 2.360 20.899 1.00 73.44 104 ALA A C 1
ATOM 841 O O . ALA A 1 104 ? 19.303 3.166 21.189 1.00 73.44 104 ALA A O 1
ATOM 842 N N . THR A 1 105 ? 18.690 1.263 20.190 1.00 80.94 105 THR A N 1
ATOM 843 C CA . THR A 1 105 ? 20.037 0.914 19.694 1.00 80.94 105 THR A CA 1
ATOM 844 C C . THR A 1 105 ? 20.501 1.792 18.525 1.00 80.94 105 THR A C 1
ATOM 846 O O . THR A 1 105 ? 21.517 1.506 17.898 1.00 80.94 105 THR A O 1
ATOM 849 N N . ILE A 1 106 ? 19.736 2.832 18.198 1.00 81.50 106 ILE A N 1
ATOM 850 C CA . ILE A 1 106 ? 19.980 3.750 17.089 1.00 81.50 106 ILE A CA 1
ATOM 851 C C . ILE A 1 106 ? 21.071 4.744 17.497 1.00 81.50 106 ILE A C 1
ATOM 853 O O . ILE A 1 106 ? 21.065 5.262 18.614 1.00 81.50 106 ILE A O 1
ATOM 857 N N . ASP A 1 107 ? 21.983 5.060 16.577 1.00 87.25 107 ASP A N 1
ATOM 858 C CA . ASP A 1 107 ? 22.926 6.161 16.769 1.00 87.25 107 ASP A CA 1
ATOM 859 C C . ASP A 1 107 ? 22.188 7.507 16.676 1.00 87.25 107 ASP A C 1
ATOM 861 O O . ASP A 1 107 ? 21.907 8.029 15.596 1.00 87.25 107 ASP A O 1
ATOM 865 N N . ILE A 1 108 ? 21.864 8.071 17.840 1.00 86.06 108 ILE A N 1
ATOM 866 C CA . ILE A 1 108 ? 21.127 9.334 17.965 1.00 86.06 108 ILE A CA 1
ATOM 867 C C . ILE A 1 108 ? 21.906 10.501 17.345 1.00 86.06 108 ILE A C 1
ATOM 869 O O . ILE A 1 108 ? 21.298 11.401 16.768 1.00 86.06 108 ILE A O 1
ATOM 873 N N . LYS A 1 109 ? 23.245 10.496 17.413 1.00 87.94 109 LYS A N 1
ATOM 874 C CA . LYS A 1 109 ? 24.051 11.576 16.824 1.00 87.94 109 LYS A CA 1
ATOM 875 C C . LYS A 1 109 ? 23.984 11.533 15.305 1.00 87.94 109 LYS A C 1
ATOM 877 O O . LYS A 1 109 ? 23.851 12.582 14.680 1.00 87.94 109 LYS A O 1
ATOM 882 N N . ALA A 1 110 ? 24.054 10.339 14.724 1.00 87.56 110 ALA A N 1
ATOM 883 C CA . ALA A 1 110 ? 23.869 10.162 13.291 1.00 87.56 110 ALA A CA 1
ATOM 884 C C . ALA A 1 110 ? 22.446 10.553 12.865 1.00 87.56 110 ALA A C 1
ATOM 886 O O . ALA A 1 110 ? 22.289 11.338 11.934 1.00 87.56 110 ALA A O 1
ATOM 887 N N . LEU A 1 111 ? 21.419 10.132 13.610 1.00 88.19 111 LEU A N 1
ATOM 888 C CA . LEU A 1 111 ? 20.040 10.544 13.346 1.00 88.19 111 LEU A CA 1
ATOM 889 C C . LEU A 1 111 ? 19.875 12.071 13.376 1.00 88.19 111 LEU A C 1
ATOM 891 O O . LEU A 1 111 ? 19.247 12.632 12.489 1.00 88.19 111 LEU A O 1
ATOM 895 N N . GLN A 1 112 ? 20.466 12.773 14.344 1.00 88.44 112 GLN A N 1
ATOM 896 C CA . GLN A 1 112 ? 20.420 14.241 14.398 1.00 88.44 112 GLN A CA 1
ATOM 897 C C . GLN A 1 112 ? 21.064 14.921 13.180 1.00 88.44 112 GLN A C 1
ATOM 899 O O . GLN A 1 112 ? 20.729 16.067 12.875 1.00 88.44 112 GLN A O 1
ATOM 904 N N . ILE A 1 113 ? 22.012 14.260 12.511 1.00 86.94 113 ILE A N 1
ATOM 905 C CA . ILE A 1 113 ? 22.592 14.740 11.253 1.00 86.94 113 ILE A CA 1
ATOM 906 C C . ILE A 1 113 ? 21.601 14.502 10.111 1.00 86.94 113 ILE A C 1
ATOM 908 O O . ILE A 1 113 ? 21.326 15.432 9.357 1.00 86.94 113 ILE A O 1
ATOM 912 N N . GLU A 1 114 ? 21.012 13.308 10.035 1.00 87.44 114 GLU A N 1
ATOM 913 C CA . GLU A 1 114 ? 19.984 12.964 9.043 1.00 87.44 114 GLU A CA 1
ATOM 914 C C . GLU A 1 114 ? 18.753 13.871 9.146 1.00 87.44 114 GLU A C 1
ATOM 916 O O . GLU A 1 114 ? 18.236 14.330 8.133 1.00 87.44 114 GLU A O 1
ATOM 921 N N . LEU A 1 115 ? 18.330 14.229 10.363 1.00 86.88 115 LEU A N 1
ATOM 922 C CA . LEU A 1 115 ? 17.204 15.138 10.587 1.00 86.88 115 LEU A CA 1
ATOM 923 C C . LEU A 1 115 ? 17.447 16.557 10.034 1.00 86.88 115 LEU A C 1
ATOM 925 O O . LEU A 1 115 ? 16.503 17.320 9.847 1.00 86.88 115 LEU A O 1
ATOM 929 N N . LYS A 1 116 ? 18.709 16.925 9.774 1.00 85.19 116 LYS A N 1
ATOM 930 C CA . LYS A 1 116 ? 19.094 18.203 9.152 1.00 85.19 116 LYS A CA 1
ATOM 931 C C . LYS A 1 116 ? 19.223 18.104 7.632 1.00 85.19 116 LYS A C 1
ATOM 933 O O . LYS A 1 116 ? 19.542 19.109 6.996 1.00 85.19 116 LYS A O 1
ATOM 938 N N . ALA A 1 117 ? 19.038 16.922 7.045 1.00 85.94 117 ALA A N 1
ATOM 939 C CA . ALA A 1 117 ? 19.096 16.748 5.604 1.00 85.94 117 ALA A CA 1
ATOM 940 C C . ALA A 1 117 ? 17.946 17.503 4.922 1.00 85.94 117 ALA A C 1
ATOM 942 O O . ALA A 1 117 ? 16.825 17.562 5.422 1.00 85.94 117 ALA A O 1
ATOM 943 N N . ASN A 1 118 ? 18.215 18.061 3.740 1.00 80.25 118 ASN A N 1
ATOM 944 C CA . ASN A 1 118 ? 17.175 18.738 2.958 1.00 80.25 118 ASN A CA 1
ATOM 945 C C . ASN A 1 118 ? 16.123 17.747 2.436 1.00 80.25 118 ASN A C 1
ATOM 947 O O . ASN A 1 118 ? 14.939 18.077 2.398 1.00 80.25 118 ASN A O 1
ATOM 951 N N . ASN A 1 119 ? 16.568 16.540 2.068 1.00 90.06 119 ASN A N 1
ATOM 952 C CA . ASN A 1 119 ? 15.735 15.475 1.524 1.00 90.06 119 ASN A CA 1
ATOM 953 C C . ASN A 1 119 ? 15.867 14.225 2.389 1.00 90.06 119 ASN A C 1
ATOM 955 O O . ASN A 1 119 ? 16.971 13.725 2.613 1.00 90.06 119 ASN A O 1
ATOM 959 N N . PHE A 1 120 ? 14.727 13.700 2.807 1.00 93.44 120 PHE A N 1
ATOM 960 C CA . PHE A 1 120 ? 14.606 12.447 3.527 1.00 93.44 120 PHE A CA 1
ATOM 961 C C . PHE A 1 120 ? 14.296 11.373 2.510 1.00 93.44 120 PHE A C 1
ATOM 963 O O . PHE A 1 120 ? 13.229 11.410 1.913 1.00 93.44 120 PHE A O 1
ATOM 970 N N . TYR A 1 121 ? 15.214 10.439 2.294 1.00 95.44 121 TYR A N 1
ATOM 971 C CA . TYR A 1 121 ? 14.968 9.310 1.404 1.00 95.44 121 TYR A CA 1
ATOM 972 C C . TYR A 1 121 ? 14.281 8.188 2.166 1.00 95.44 121 TYR A C 1
ATOM 974 O O . TYR A 1 121 ? 14.713 7.824 3.260 1.00 95.44 121 TYR A O 1
ATOM 982 N N . ARG A 1 122 ? 13.247 7.592 1.574 1.00 96.56 122 ARG A N 1
ATOM 983 C CA . ARG A 1 122 ? 12.531 6.465 2.171 1.00 96.56 122 ARG A CA 1
ATOM 984 C C . ARG A 1 122 ? 13.458 5.279 2.429 1.00 96.56 122 ARG A C 1
ATOM 986 O O . ARG A 1 122 ? 13.289 4.605 3.436 1.00 96.56 122 ARG A O 1
ATOM 993 N N . GLY A 1 123 ? 14.448 5.051 1.563 1.00 94.00 123 GLY A N 1
ATOM 994 C CA . GLY A 1 123 ? 15.450 3.991 1.722 1.00 94.00 123 GLY A CA 1
ATOM 995 C C . GLY A 1 123 ? 16.470 4.216 2.844 1.00 94.00 123 GLY A C 1
ATOM 996 O O . GLY A 1 123 ? 17.350 3.380 3.035 1.00 94.00 123 GLY A O 1
ATOM 997 N N . ASN A 1 124 ? 16.399 5.334 3.572 1.00 91.94 124 ASN A N 1
ATOM 998 C CA . ASN A 1 124 ? 17.293 5.599 4.691 1.00 91.94 124 ASN A CA 1
ATOM 999 C C . ASN A 1 124 ? 16.916 4.717 5.904 1.00 91.94 124 ASN A C 1
ATOM 1001 O O . ASN A 1 124 ? 15.790 4.824 6.399 1.00 91.94 124 ASN A O 1
ATOM 1005 N N . PRO A 1 125 ? 17.841 3.898 6.444 1.00 90.44 125 PRO A N 1
ATOM 1006 C CA . PRO A 1 125 ? 17.548 2.981 7.549 1.00 90.44 125 PRO A CA 1
ATOM 1007 C C . PRO A 1 125 ? 17.080 3.684 8.833 1.00 90.44 125 PRO A C 1
ATOM 1009 O O . PRO A 1 125 ? 16.350 3.090 9.628 1.00 90.44 125 PRO A O 1
ATOM 1012 N N . TYR A 1 126 ? 17.445 4.954 9.042 1.00 89.75 126 TYR A N 1
ATOM 1013 C CA . TYR A 1 126 ? 16.962 5.727 10.187 1.00 89.75 126 TYR A CA 1
ATOM 1014 C C . TYR A 1 126 ? 15.452 5.998 10.118 1.00 89.75 126 TYR A C 1
ATOM 1016 O O . TYR A 1 126 ? 14.813 6.111 11.162 1.00 89.75 126 TYR A O 1
ATOM 1024 N N . ILE A 1 127 ? 14.862 6.042 8.918 1.00 92.12 127 ILE A N 1
ATOM 1025 C CA . ILE A 1 127 ? 13.422 6.267 8.730 1.00 92.12 127 ILE A CA 1
ATOM 1026 C C . ILE A 1 127 ? 12.615 5.053 9.170 1.00 92.12 127 ILE A C 1
ATOM 1028 O O . ILE A 1 127 ? 11.640 5.215 9.901 1.00 92.12 127 ILE A O 1
ATOM 1032 N N . ASP A 1 128 ? 13.046 3.843 8.805 1.00 91.56 128 ASP A N 1
ATOM 1033 C CA . ASP A 1 128 ? 12.408 2.609 9.282 1.00 91.56 128 ASP A CA 1
ATOM 1034 C C . ASP A 1 128 ? 12.520 2.476 10.803 1.00 91.56 128 ASP A C 1
ATOM 1036 O O . ASP A 1 128 ? 11.555 2.115 11.479 1.00 91.56 128 ASP A O 1
ATOM 1040 N N . ALA A 1 129 ? 13.687 2.811 11.355 1.00 89.38 129 ALA A N 1
ATOM 1041 C CA . ALA A 1 129 ? 13.939 2.702 12.782 1.00 89.38 129 ALA A CA 1
ATOM 1042 C C . ALA A 1 129 ? 13.077 3.689 13.594 1.00 89.38 129 ALA A C 1
ATOM 1044 O O . ALA A 1 129 ? 12.417 3.290 14.556 1.00 89.38 129 ALA A O 1
ATOM 1045 N N . VAL A 1 130 ? 13.014 4.958 13.172 1.00 90.50 130 VAL A N 1
ATOM 1046 C CA . VAL A 1 130 ? 12.126 5.968 13.772 1.00 90.50 130 VAL A CA 1
ATOM 1047 C C . VAL A 1 130 ? 10.661 5.577 13.593 1.00 90.50 130 VAL A C 1
ATOM 1049 O O . VAL A 1 130 ? 9.899 5.612 14.556 1.00 90.50 130 VAL A O 1
ATOM 1052 N N . GLY A 1 131 ? 10.260 5.162 12.390 1.00 93.12 131 GLY A N 1
ATOM 1053 C CA . GLY A 1 131 ? 8.883 4.774 12.108 1.00 93.12 131 GLY A CA 1
ATOM 1054 C C . GLY A 1 131 ? 8.413 3.599 12.962 1.00 93.12 131 GLY A C 1
ATOM 1055 O O . GLY A 1 131 ? 7.345 3.683 13.564 1.00 93.12 131 GLY A O 1
ATOM 1056 N N . THR A 1 132 ? 9.246 2.568 13.123 1.00 91.75 132 THR A N 1
ATOM 1057 C CA . THR A 1 132 ? 8.963 1.421 14.004 1.00 91.75 132 THR A CA 1
ATOM 1058 C C . THR A 1 132 ? 8.709 1.874 15.442 1.00 91.75 132 THR A C 1
ATOM 1060 O O . THR A 1 132 ? 7.756 1.432 16.079 1.00 91.75 132 THR A O 1
ATOM 1063 N N . ILE A 1 133 ? 9.518 2.806 15.949 1.00 89.62 133 ILE A N 1
ATOM 1064 C CA . ILE A 1 133 ? 9.392 3.331 17.316 1.00 89.62 133 ILE A CA 1
ATOM 1065 C C . ILE A 1 133 ? 8.125 4.174 17.491 1.00 89.62 133 ILE A C 1
ATOM 1067 O O . ILE A 1 133 ? 7.506 4.164 18.556 1.00 89.62 133 ILE A O 1
ATOM 1071 N N . LEU A 1 134 ? 7.695 4.858 16.431 1.00 93.00 134 LEU A N 1
ATOM 1072 C CA . LEU A 1 134 ? 6.423 5.579 16.387 1.00 93.00 134 LEU A CA 1
ATOM 1073 C C . LEU A 1 134 ? 5.211 4.658 16.150 1.00 93.00 134 LEU A C 1
ATOM 1075 O O . LEU A 1 134 ? 4.064 5.121 16.204 1.00 93.00 134 LEU A O 1
ATOM 1079 N N . GLY A 1 135 ? 5.443 3.358 15.942 1.00 93.69 135 GLY A N 1
ATOM 1080 C CA . GLY A 1 135 ? 4.414 2.352 15.691 1.00 93.69 135 GLY A CA 1
ATOM 1081 C C . GLY A 1 135 ? 3.859 2.387 14.268 1.00 93.69 135 GLY A C 1
ATOM 1082 O O . GLY A 1 135 ? 2.697 2.046 14.066 1.00 93.69 135 GLY A O 1
ATOM 1083 N N . PHE A 1 136 ? 4.650 2.847 13.299 1.00 96.56 136 PHE A N 1
ATOM 1084 C CA . PHE A 1 136 ? 4.323 2.777 11.878 1.00 96.56 136 PHE A CA 1
ATOM 1085 C C . PHE A 1 136 ? 4.864 1.486 11.268 1.00 96.56 136 PHE A C 1
ATOM 1087 O O . PHE A 1 136 ? 5.989 1.072 11.548 1.00 96.56 136 PHE A O 1
ATOM 1094 N N . THR A 1 137 ? 4.065 0.873 10.401 1.00 96.06 137 THR A N 1
ATOM 1095 C CA . THR A 1 137 ? 4.507 -0.249 9.563 1.00 96.06 137 THR A CA 1
ATOM 1096 C C . THR A 1 137 ? 5.321 0.243 8.368 1.00 96.06 137 THR A C 1
ATOM 1098 O O . THR A 1 137 ? 5.268 1.421 7.994 1.00 96.06 137 THR A O 1
ATOM 1101 N N . LYS A 1 138 ? 6.060 -0.674 7.732 1.00 95.75 138 LYS A N 1
ATOM 1102 C CA . LYS A 1 138 ? 6.818 -0.369 6.516 1.00 95.75 138 LYS A CA 1
ATOM 1103 C C . LYS A 1 138 ? 5.893 0.151 5.415 1.00 95.75 138 LYS A C 1
ATOM 1105 O O . LYS A 1 138 ? 6.215 1.146 4.773 1.00 95.75 138 LYS A O 1
ATOM 1110 N N . GLU A 1 139 ? 4.741 -0.485 5.249 1.00 96.06 139 GLU A N 1
ATOM 1111 C CA . GLU A 1 139 ? 3.741 -0.181 4.230 1.00 96.06 139 GLU A CA 1
ATOM 1112 C C . GLU A 1 139 ? 3.136 1.212 4.435 1.00 96.06 139 GLU A C 1
ATOM 1114 O O . GLU A 1 139 ? 2.951 1.952 3.469 1.00 96.06 139 GLU A O 1
ATOM 1119 N N . GLN A 1 140 ? 2.880 1.611 5.688 1.00 97.75 140 GLN A N 1
ATOM 1120 C CA . GLN A 1 140 ? 2.425 2.968 6.011 1.00 97.75 140 GLN A CA 1
ATOM 1121 C C . GLN A 1 140 ? 3.453 4.026 5.611 1.00 97.75 140 GLN A C 1
ATOM 1123 O O . GLN A 1 140 ? 3.090 5.041 5.015 1.00 97.75 140 GLN A O 1
ATOM 1128 N N . LEU A 1 141 ? 4.735 3.787 5.906 1.00 97.94 141 LEU A N 1
ATOM 1129 C CA . LEU A 1 141 ? 5.816 4.683 5.497 1.00 97.94 141 LEU A CA 1
ATOM 1130 C C . LEU A 1 141 ? 5.960 4.715 3.972 1.00 97.94 141 LEU A C 1
ATOM 1132 O O . LEU A 1 141 ? 6.060 5.794 3.400 1.00 97.94 141 LEU A O 1
ATOM 1136 N N . ASP A 1 142 ? 5.928 3.560 3.304 1.00 97.75 142 ASP A N 1
ATOM 1137 C CA . ASP A 1 142 ? 6.031 3.473 1.843 1.00 97.75 142 ASP A CA 1
ATOM 1138 C C . ASP A 1 142 ? 4.897 4.278 1.178 1.00 97.75 142 ASP A C 1
ATOM 1140 O O . ASP A 1 142 ? 5.163 5.124 0.326 1.00 97.75 142 ASP A O 1
ATOM 1144 N N . LYS A 1 143 ? 3.646 4.115 1.635 1.00 97.94 143 LYS A N 1
ATOM 1145 C CA . LYS A 1 143 ? 2.496 4.891 1.139 1.00 97.94 143 LYS A CA 1
ATOM 1146 C C . LYS A 1 143 ? 2.589 6.378 1.463 1.00 97.94 143 LYS A C 1
ATOM 1148 O O . LYS A 1 143 ? 2.236 7.200 0.617 1.00 97.94 143 LYS A O 1
ATOM 1153 N N . PHE A 1 144 ? 3.064 6.742 2.651 1.00 98.38 144 PHE A N 1
ATOM 1154 C CA . PHE A 1 144 ? 3.272 8.142 3.012 1.00 98.38 144 PHE A CA 1
ATOM 1155 C C . PHE A 1 144 ? 4.306 8.810 2.096 1.00 98.38 144 PHE A C 1
ATOM 1157 O O . PHE A 1 144 ? 4.019 9.867 1.546 1.00 98.38 144 PHE A O 1
ATOM 1164 N N . PHE A 1 145 ? 5.464 8.188 1.867 1.00 98.06 145 PHE A N 1
ATOM 1165 C CA . PHE A 1 145 ? 6.495 8.745 0.984 1.00 98.06 145 PHE A CA 1
ATOM 1166 C C . PHE A 1 145 ? 6.058 8.798 -0.485 1.00 98.06 145 PHE A C 1
ATOM 1168 O O . PHE A 1 145 ? 6.485 9.689 -1.213 1.00 98.06 145 PHE A O 1
ATOM 1175 N N . ASP A 1 146 ? 5.198 7.875 -0.917 1.00 97.88 146 ASP A N 1
ATOM 1176 C CA . ASP A 1 146 ? 4.684 7.830 -2.289 1.00 97.88 146 ASP A CA 1
ATOM 1177 C C . ASP A 1 146 ? 3.609 8.897 -2.558 1.00 97.88 146 ASP A C 1
ATOM 1179 O O . ASP A 1 146 ? 3.477 9.390 -3.676 1.00 97.88 146 ASP A O 1
ATOM 1183 N N . THR A 1 147 ? 2.840 9.278 -1.531 1.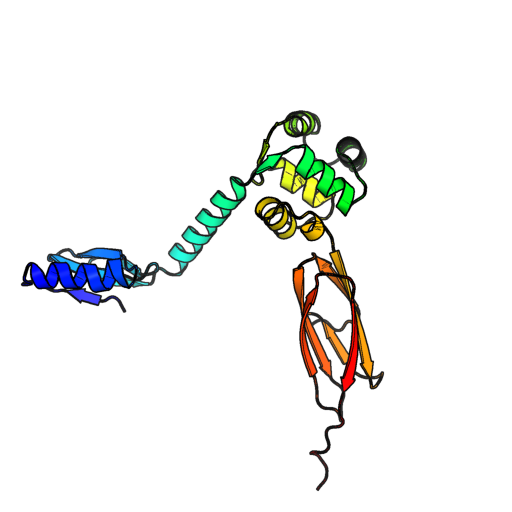00 97.75 147 THR A N 1
ATOM 1184 C CA . THR A 1 147 ? 1.661 10.155 -1.677 1.00 97.75 147 THR A CA 1
ATOM 1185 C C . THR A 1 147 ? 1.793 11.524 -1.010 1.00 97.75 147 THR A C 1
ATOM 1187 O O . THR A 1 147 ? 1.005 12.421 -1.307 1.00 97.75 147 THR A O 1
ATOM 1190 N N . ASN A 1 148 ? 2.749 11.691 -0.093 1.00 97.81 148 ASN A N 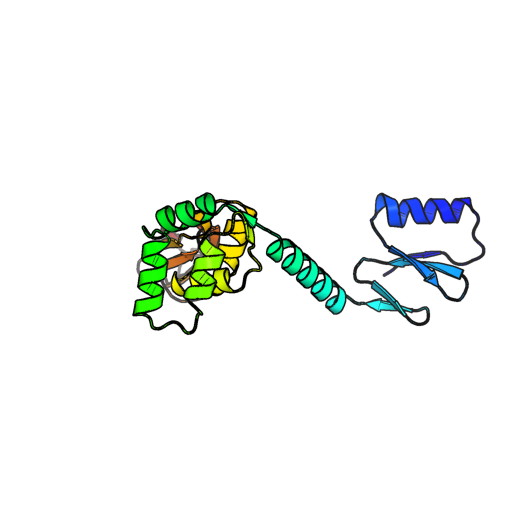1
ATOM 1191 C CA . ASN A 1 148 ? 2.837 12.805 0.857 1.00 97.81 148 ASN A CA 1
ATOM 1192 C C . ASN A 1 148 ? 1.529 13.043 1.652 1.00 97.81 148 ASN A C 1
ATOM 1194 O O . ASN A 1 148 ? 1.209 14.164 2.055 1.00 97.81 148 ASN A O 1
ATOM 1198 N N . ASP A 1 149 ? 0.735 11.989 1.874 1.00 98.06 149 ASP A N 1
ATOM 1199 C CA . ASP A 1 149 ? -0.495 12.055 2.661 1.00 98.06 149 ASP A CA 1
ATOM 1200 C C . ASP A 1 149 ? -0.271 11.476 4.061 1.00 98.06 149 ASP A C 1
ATOM 1202 O O . ASP A 1 149 ? -0.146 10.265 4.258 1.00 98.06 149 ASP A O 1
ATOM 1206 N N . TYR A 1 150 ? -0.254 12.365 5.058 1.00 98.00 150 TYR A N 1
ATOM 1207 C CA . TYR A 1 150 ? -0.031 12.007 6.459 1.00 98.00 150 TYR A CA 1
ATOM 1208 C C . TYR A 1 150 ? -1.061 11.012 7.011 1.00 98.00 150 TYR A C 1
ATOM 1210 O O . TYR A 1 150 ? -0.786 10.363 8.018 1.00 98.00 150 TYR A O 1
ATOM 1218 N N . ARG A 1 151 ? -2.245 10.880 6.391 1.00 98.19 151 ARG A N 1
ATOM 1219 C CA . ARG A 1 151 ? -3.275 9.939 6.849 1.00 98.19 151 ARG A CA 1
ATOM 1220 C C . ARG A 1 151 ? -2.786 8.498 6.802 1.00 98.19 151 ARG A C 1
ATOM 1222 O O . ARG A 1 151 ? -3.161 7.734 7.681 1.00 98.19 151 ARG A O 1
ATOM 1229 N N . TYR A 1 152 ? -1.871 8.145 5.897 1.00 98.25 152 TYR A N 1
ATOM 1230 C CA . TYR A 1 152 ? -1.240 6.819 5.899 1.00 98.25 152 TYR A CA 1
ATOM 1231 C C . TYR A 1 152 ? -0.422 6.534 7.168 1.00 98.25 152 TYR A C 1
ATOM 1233 O O . TYR A 1 152 ? -0.203 5.375 7.501 1.00 98.25 152 TYR A O 1
ATOM 1241 N N . LEU A 1 153 ? -0.047 7.558 7.940 1.00 98.12 153 LEU A N 1
ATOM 1242 C CA . LEU A 1 153 ? 0.574 7.412 9.261 1.00 98.12 153 LEU A CA 1
ATOM 1243 C C . LEU A 1 153 ? -0.456 7.339 10.406 1.00 98.12 153 LEU A C 1
ATOM 1245 O O . LEU A 1 153 ? -0.088 7.352 11.577 1.00 98.12 153 LEU A O 1
ATOM 1249 N N . THR A 1 154 ? -1.751 7.269 10.106 1.00 97.75 154 THR A N 1
ATOM 1250 C CA . THR A 1 154 ? -2.826 7.128 11.101 1.00 97.75 154 THR A CA 1
ATOM 1251 C C . THR A 1 154 ? -3.480 5.750 11.032 1.00 97.75 154 THR A C 1
ATOM 1253 O O . THR A 1 154 ? -3.214 4.953 10.129 1.00 97.75 154 THR A O 1
ATOM 1256 N N . THR A 1 155 ? -4.325 5.457 12.016 1.00 97.31 155 THR A N 1
ATOM 1257 C CA . THR A 1 155 ? -5.136 4.239 12.077 1.00 97.31 155 THR A CA 1
ATOM 1258 C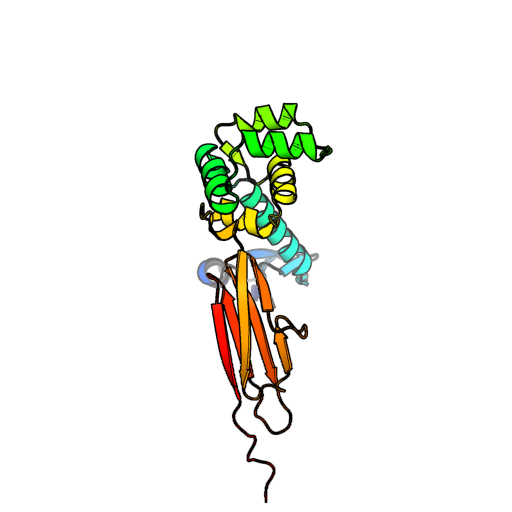 C . THR A 1 155 ? -6.616 4.589 12.083 1.00 97.31 155 THR A C 1
ATOM 1260 O O . THR A 1 155 ? -6.992 5.633 12.609 1.00 97.31 155 THR A O 1
ATOM 1263 N N . CYS A 1 156 ? -7.441 3.686 11.568 1.00 97.88 156 CYS A N 1
ATOM 1264 C CA . CYS A 1 156 ? -8.893 3.758 11.613 1.00 97.88 156 CYS A CA 1
ATOM 1265 C C . CYS A 1 156 ? -9.445 2.615 12.463 1.00 97.88 156 CYS A C 1
ATOM 1267 O O . CYS A 1 156 ? -8.934 1.491 12.431 1.00 97.88 156 CYS A O 1
ATOM 1269 N N . LYS A 1 157 ? -10.506 2.908 13.204 1.00 98.19 157 LYS A N 1
ATOM 1270 C CA . LYS A 1 157 ? -11.217 1.970 14.059 1.00 98.19 157 LYS A CA 1
ATOM 1271 C C . LYS A 1 157 ? -12.528 1.546 13.407 1.00 98.19 157 LYS A C 1
ATOM 1273 O O . LYS A 1 157 ? -13.357 2.388 13.076 1.00 98.19 157 LYS A O 1
ATOM 1278 N N . LEU A 1 158 ? -12.746 0.246 13.264 1.00 98.44 158 LEU A N 1
ATOM 1279 C CA . LEU A 1 158 ? -14.025 -0.315 12.844 1.00 98.44 158 LEU A CA 1
ATOM 1280 C C . LEU A 1 158 ? -14.668 -1.042 14.014 1.00 98.44 158 LEU A C 1
ATOM 1282 O O . LEU A 1 158 ? -14.047 -1.916 14.610 1.00 98.44 158 LEU A O 1
ATOM 1286 N N . LYS A 1 159 ? -15.932 -0.724 14.278 1.00 98.31 159 LYS A N 1
ATOM 1287 C CA . LYS A 1 159 ? -16.817 -1.484 15.157 1.00 98.31 159 LYS A CA 1
ATOM 1288 C C . LYS A 1 159 ? -17.959 -2.068 14.334 1.00 98.31 159 LYS A C 1
ATOM 1290 O O . LYS A 1 159 ? -18.571 -1.350 13.550 1.00 98.31 159 LYS A O 1
ATOM 1295 N N . VAL A 1 160 ? -18.259 -3.346 14.515 1.00 98.00 160 VAL A N 1
ATOM 1296 C CA . VAL A 1 160 ? -19.384 -4.024 13.867 1.00 98.00 160 VAL A CA 1
ATOM 1297 C C . VAL A 1 160 ? -20.362 -4.455 14.949 1.00 98.00 160 VAL A C 1
ATOM 1299 O O . VAL A 1 160 ? -19.978 -5.118 15.910 1.00 98.00 160 VAL A O 1
ATOM 1302 N N . ASN A 1 161 ? -21.620 -4.069 14.787 1.00 97.12 161 ASN A N 1
ATOM 1303 C CA . ASN A 1 161 ? -22.735 -4.530 15.598 1.00 97.12 161 ASN A CA 1
ATOM 1304 C C . ASN A 1 161 ? -23.636 -5.384 14.705 1.00 97.12 161 ASN A C 1
ATOM 1306 O O . ASN A 1 161 ? -23.821 -5.068 13.527 1.00 97.12 161 ASN A O 1
ATOM 1310 N N . ALA A 1 162 ? -24.177 -6.469 15.251 1.00 97.00 162 ALA A N 1
ATOM 1311 C CA . ALA A 1 162 ? -25.017 -7.391 14.505 1.00 97.00 162 ALA A CA 1
ATOM 1312 C C . ALA A 1 162 ? -26.396 -7.541 15.152 1.00 97.00 162 ALA A C 1
ATOM 1314 O O . ALA A 1 162 ? -26.534 -7.474 16.373 1.00 97.00 162 ALA A O 1
ATOM 1315 N N . ILE A 1 163 ? -27.404 -7.737 14.305 1.00 94.56 163 ILE A N 1
ATOM 1316 C CA . ILE A 1 163 ? -28.757 -8.126 14.691 1.00 94.56 163 ILE A CA 1
ATOM 1317 C C . ILE A 1 163 ? -29.081 -9.418 13.926 1.00 94.56 163 ILE A C 1
ATOM 1319 O O . ILE A 1 163 ? -29.034 -9.400 12.692 1.00 94.56 163 ILE A O 1
ATOM 1323 N N . PRO A 1 164 ? -29.403 -10.523 14.617 1.00 94.56 164 PRO A N 1
ATOM 1324 C CA . PRO A 1 164 ? -29.632 -10.616 16.064 1.00 94.56 164 PRO A CA 1
ATOM 1325 C C . PRO A 1 164 ? -28.324 -10.586 16.893 1.00 94.56 164 PRO A C 1
ATOM 1327 O O . PRO A 1 164 ? -27.233 -10.720 16.341 1.00 94.56 164 PRO A O 1
ATOM 1330 N N . GLU A 1 165 ? -28.425 -10.351 18.207 1.00 93.50 165 GLU A N 1
ATOM 1331 C CA . GLU A 1 165 ? -27.272 -10.073 19.093 1.00 93.50 165 GLU A CA 1
ATOM 1332 C C . GLU A 1 165 ? -26.352 -11.296 19.280 1.00 93.50 165 GLU A C 1
ATOM 1334 O O . GLU A 1 165 ? -25.156 -11.156 19.524 1.00 93.50 165 GLU A O 1
ATOM 1339 N N . GLU A 1 166 ? -26.889 -12.503 19.109 1.00 92.94 166 GLU A N 1
ATOM 1340 C CA . GLU A 1 166 ? -26.157 -13.771 19.136 1.00 92.94 166 GLU A CA 1
ATOM 1341 C C . GLU A 1 166 ? -25.347 -14.059 17.860 1.00 92.94 166 GLU A C 1
ATOM 1343 O O . GLU A 1 166 ? -24.633 -15.065 17.799 1.00 92.94 166 GLU A O 1
ATOM 1348 N N . ALA A 1 167 ? -25.444 -13.206 16.835 1.00 96.50 167 ALA A N 1
ATOM 1349 C CA . ALA A 1 167 ? -24.703 -13.392 15.599 1.00 96.50 167 ALA A CA 1
ATOM 1350 C C . ALA A 1 167 ? -23.186 -13.352 15.840 1.00 96.50 167 ALA A C 1
ATOM 1352 O O . ALA A 1 167 ? -22.639 -12.488 16.526 1.00 96.50 167 ALA A O 1
ATOM 1353 N N . VAL A 1 168 ? -22.476 -14.283 15.207 1.00 97.31 168 VAL A N 1
ATOM 1354 C CA . VAL A 1 168 ? -21.018 -14.359 15.257 1.00 97.31 168 VAL A CA 1
ATOM 1355 C C . VAL A 1 168 ? -20.441 -13.413 14.214 1.00 97.31 168 VAL A C 1
ATOM 1357 O O . VAL A 1 168 ? -20.679 -13.577 13.016 1.00 97.31 168 VAL A O 1
ATOM 1360 N N . ILE A 1 169 ? -19.646 -12.451 14.677 1.00 98.06 169 ILE A N 1
ATOM 1361 C CA . ILE A 1 169 ? -18.906 -11.514 13.832 1.00 98.06 169 ILE A CA 1
ATOM 1362 C C . ILE A 1 169 ? -17.468 -12.011 13.687 1.00 98.06 169 ILE A C 1
ATOM 1364 O O . ILE A 1 169 ? -16.793 -12.309 14.676 1.00 98.06 169 ILE A O 1
ATOM 1368 N N . LYS A 1 170 ? -16.995 -12.073 12.444 1.00 98.12 170 LYS A N 1
ATOM 1369 C CA . LYS A 1 170 ? -15.592 -12.283 12.105 1.00 98.12 170 LYS A CA 1
ATOM 1370 C C . LYS A 1 170 ? -15.069 -11.094 11.319 1.00 98.12 170 LYS A C 1
ATOM 1372 O O . LYS A 1 170 ? -15.676 -10.698 10.328 1.00 98.12 170 LYS A O 1
ATOM 1377 N N . ILE A 1 171 ? -13.928 -10.569 11.743 1.00 97.56 171 ILE A N 1
ATOM 1378 C CA . ILE A 1 171 ? -13.210 -9.491 11.066 1.00 97.56 171 ILE A CA 1
ATOM 1379 C C . ILE A 1 171 ? -11.815 -10.011 10.725 1.00 97.56 171 ILE A C 1
ATOM 1381 O O . ILE A 1 171 ? -11.081 -10.420 11.626 1.00 97.56 171 ILE A O 1
ATOM 1385 N N . ASN A 1 172 ? -11.455 -10.011 9.439 1.00 96.19 172 ASN A N 1
ATOM 1386 C CA . ASN A 1 172 ? -10.236 -10.629 8.902 1.00 96.19 172 ASN A CA 1
ATOM 1387 C C . ASN A 1 172 ? -10.079 -12.094 9.343 1.00 96.19 172 ASN A C 1
ATOM 1389 O O . ASN A 1 172 ? -9.012 -12.521 9.772 1.00 96.19 172 ASN A O 1
ATOM 1393 N N . SER A 1 173 ? -11.168 -12.862 9.252 1.00 95.50 173 SER A N 1
ATOM 1394 C CA . SER A 1 173 ? -11.275 -14.271 9.679 1.00 95.50 173 SER A CA 1
ATOM 1395 C C . SER A 1 173 ? -11.198 -14.542 11.191 1.00 95.50 173 SER A C 1
ATOM 1397 O O . SER A 1 173 ? -11.507 -15.660 11.606 1.00 95.50 173 SER A O 1
ATOM 1399 N N . GLU A 1 174 ? -10.888 -13.544 12.019 1.00 97.31 174 GLU A N 1
ATOM 1400 C CA . GLU A 1 174 ? -10.835 -13.658 13.482 1.00 97.31 174 GLU A CA 1
ATOM 1401 C C . GLU A 1 174 ? -12.183 -13.304 14.121 1.00 97.31 174 GLU A C 1
ATOM 1403 O O . GLU A 1 174 ? -12.836 -12.348 13.700 1.00 97.31 174 GLU A O 1
ATOM 1408 N N . ILE A 1 175 ? -12.613 -14.047 15.150 1.00 97.56 175 ILE A N 1
ATOM 1409 C CA . ILE A 1 175 ? -13.864 -13.758 15.877 1.00 97.56 175 ILE A CA 1
ATOM 1410 C C . ILE A 1 175 ? -13.651 -12.530 16.768 1.00 97.56 175 ILE A C 1
ATOM 1412 O O . ILE A 1 175 ? -13.063 -12.623 17.844 1.00 97.56 175 ILE A O 1
ATOM 1416 N N . GLN A 1 176 ? -14.132 -11.378 16.308 1.00 97.69 176 GLN A N 1
ATOM 1417 C CA . GLN A 1 176 ? -14.054 -10.093 17.000 1.00 97.69 176 GLN A CA 1
ATOM 1418 C C . GLN A 1 176 ? -15.089 -9.125 16.415 1.00 97.69 176 GLN A C 1
ATOM 1420 O O . GLN A 1 176 ? -15.442 -9.219 15.242 1.00 97.69 176 GLN A O 1
ATOM 1425 N N . SER A 1 177 ? -15.553 -8.172 17.220 1.00 96.50 177 SER A N 1
ATOM 1426 C CA . SER A 1 177 ? -16.527 -7.148 16.808 1.00 96.50 177 SER A CA 1
ATOM 1427 C C . SER A 1 177 ? -15.896 -5.772 16.581 1.00 96.50 177 SER A C 1
ATOM 1429 O O . SER A 1 177 ? -16.591 -4.811 16.259 1.00 96.50 177 SER A O 1
ATOM 1431 N N . GLU A 1 178 ? -14.589 -5.639 16.799 1.00 98.00 178 GLU A N 1
ATOM 1432 C CA . GLU A 1 178 ? -13.872 -4.375 16.696 1.00 98.00 178 GLU A CA 1
ATOM 1433 C C . GLU A 1 178 ? -12.429 -4.616 16.248 1.00 98.00 178 GLU A C 1
ATOM 1435 O O . GLU A 1 178 ? -11.802 -5.578 16.685 1.00 98.00 178 GLU A O 1
ATOM 1440 N N . ILE A 1 179 ? -11.899 -3.744 15.388 1.00 98.12 179 ILE A N 1
ATOM 1441 C CA . ILE A 1 179 ? -10.496 -3.766 14.964 1.00 98.12 179 ILE A CA 1
ATOM 1442 C C . ILE A 1 179 ? -9.977 -2.338 14.760 1.00 98.12 179 ILE A C 1
ATOM 1444 O O . ILE A 1 179 ? -10.721 -1.445 14.353 1.00 98.12 179 ILE A O 1
ATOM 1448 N N . THR A 1 180 ? -8.683 -2.134 14.999 1.00 97.62 180 THR A N 1
ATOM 1449 C CA . THR A 1 180 ? -7.960 -0.920 14.602 1.00 97.62 180 THR A CA 1
ATOM 1450 C C . THR A 1 180 ? -6.900 -1.301 13.579 1.00 97.62 180 THR A C 1
ATOM 1452 O O . THR A 1 180 ? -6.054 -2.148 13.857 1.00 97.62 180 THR A O 1
ATOM 1455 N N . VAL A 1 181 ? -6.930 -0.674 12.406 1.00 97.12 181 VAL A N 1
ATOM 1456 C CA . VAL A 1 181 ? -6.013 -0.962 11.292 1.00 97.12 181 VAL A CA 1
ATOM 1457 C C . VAL A 1 181 ? -5.428 0.330 10.717 1.00 97.12 181 VAL A C 1
ATOM 1459 O O . VAL A 1 181 ? -6.004 1.398 10.924 1.00 97.12 181 VAL A O 1
ATOM 1462 N N . PRO A 1 182 ? -4.297 0.287 9.993 1.00 97.81 182 PRO A N 1
ATOM 1463 C CA . PRO A 1 182 ? -3.795 1.444 9.254 1.00 97.81 182 PRO A CA 1
ATOM 1464 C C . PRO A 1 182 ? -4.846 2.061 8.320 1.00 97.81 182 PRO A C 1
ATOM 1466 O O . PRO A 1 182 ? -5.637 1.342 7.705 1.00 97.81 182 PRO A O 1
ATOM 1469 N N . TYR A 1 183 ? -4.834 3.384 8.167 1.00 98.25 183 TYR A N 1
ATOM 1470 C CA . TYR A 1 183 ? -5.657 4.074 7.169 1.00 98.25 183 TYR A CA 1
ATOM 1471 C C . TYR A 1 183 ? -5.478 3.472 5.764 1.00 98.25 183 TYR A C 1
ATOM 1473 O O . TYR A 1 183 ? -4.360 3.191 5.329 1.00 98.25 183 TYR A O 1
ATOM 1481 N N . GLY A 1 184 ? -6.584 3.305 5.041 1.00 96.50 184 GLY A N 1
ATOM 1482 C CA . GLY A 1 184 ? -6.624 2.717 3.703 1.00 96.50 184 GLY A CA 1
ATOM 1483 C C . GLY A 1 184 ? -6.564 1.188 3.683 1.00 96.50 184 GLY A C 1
ATOM 1484 O O . GLY A 1 184 ? -6.585 0.603 2.601 1.00 96.50 184 GLY A O 1
ATOM 1485 N N . SER A 1 185 ? -6.509 0.528 4.844 1.00 97.19 185 SER A N 1
ATOM 1486 C CA . SER A 1 185 ? -6.594 -0.935 4.926 1.00 97.19 185 SER A CA 1
ATOM 1487 C C . SER A 1 185 ? -7.971 -1.424 4.496 1.00 97.19 185 SER A C 1
ATOM 1489 O O . SER A 1 185 ? -8.987 -0.809 4.827 1.00 97.19 185 SER A O 1
ATOM 1491 N N . SER A 1 186 ? -7.999 -2.553 3.791 1.00 96.88 186 SER A N 1
ATOM 1492 C CA . SER A 1 186 ? -9.237 -3.290 3.536 1.00 96.88 186 SER A CA 1
ATOM 1493 C C . SER A 1 186 ? -9.446 -4.341 4.618 1.00 96.88 186 SER A C 1
ATOM 1495 O O . SER A 1 186 ? -8.485 -4.951 5.086 1.00 96.88 186 SER A O 1
ATOM 1497 N N . VAL A 1 187 ? -10.695 -4.500 5.038 1.00 97.62 187 VAL A N 1
ATOM 1498 C CA . VAL A 1 187 ? -11.105 -5.374 6.130 1.00 97.62 187 VAL A CA 1
ATOM 1499 C C . VAL A 1 187 ? -12.240 -6.264 5.646 1.00 97.62 187 VAL A C 1
ATOM 1501 O O . VAL A 1 187 ? -13.275 -5.759 5.206 1.00 97.62 187 VAL A O 1
ATOM 1504 N N . ASP A 1 188 ? -12.043 -7.574 5.755 1.00 97.81 188 ASP A N 1
ATOM 1505 C CA . ASP A 1 188 ? -13.063 -8.571 5.446 1.00 97.81 188 ASP A CA 1
ATOM 1506 C C . ASP A 1 188 ? -13.965 -8.767 6.665 1.00 97.81 188 ASP A C 1
ATOM 1508 O O . ASP A 1 188 ? -13.482 -8.999 7.776 1.00 97.81 188 ASP A O 1
ATOM 1512 N N . ILE A 1 189 ? -15.277 -8.692 6.469 1.00 98.00 189 ILE A N 1
ATOM 1513 C CA . ILE A 1 189 ? -16.282 -8.823 7.523 1.00 98.00 189 ILE A CA 1
ATOM 1514 C C . ILE A 1 189 ? -17.207 -9.970 7.148 1.00 98.00 189 ILE A C 1
ATOM 1516 O O . ILE A 1 189 ? -17.754 -9.998 6.049 1.00 98.00 189 ILE A O 1
ATOM 1520 N N . VAL A 1 190 ? -17.424 -10.898 8.073 1.00 97.75 190 VAL A N 1
ATOM 1521 C CA . VAL A 1 190 ? -18.422 -11.960 7.934 1.00 97.75 190 VAL A CA 1
ATOM 1522 C C . VAL A 1 190 ? -19.287 -11.982 9.182 1.00 97.75 190 VAL A C 1
ATOM 1524 O O . VAL A 1 190 ? -18.771 -12.073 10.294 1.00 97.75 190 VAL A O 1
ATOM 1527 N N . VAL A 1 191 ? -20.603 -11.913 9.001 1.00 97.44 191 VAL A N 1
ATOM 1528 C CA . VAL A 1 191 ? -21.586 -11.998 10.084 1.00 97.44 191 VAL A CA 1
ATOM 1529 C C . VAL A 1 191 ? -22.510 -13.174 9.801 1.00 97.44 191 VAL A C 1
ATOM 1531 O O . VAL A 1 191 ? -23.114 -13.257 8.730 1.00 97.44 191 VAL A O 1
ATOM 1534 N N . SER A 1 192 ? -22.601 -14.098 10.753 1.00 96.56 192 SER A N 1
ATOM 1535 C CA . SER A 1 192 ? -23.354 -15.345 10.599 1.00 96.56 192 SER A CA 1
ATOM 1536 C C . SER A 1 192 ? -24.094 -15.709 11.878 1.00 96.56 192 SER A C 1
ATOM 1538 O O . SER A 1 192 ? -23.525 -15.608 12.962 1.00 96.56 192 SER A O 1
ATOM 1540 N N . CYS A 1 193 ? -25.321 -16.203 11.747 1.00 95.38 193 CYS A N 1
ATOM 1541 C CA . CYS A 1 193 ? -26.115 -16.740 12.846 1.00 95.38 193 CYS A CA 1
ATOM 1542 C C . CYS A 1 193 ? -26.891 -17.969 12.360 1.00 95.38 193 CYS A C 1
ATOM 1544 O O . CYS A 1 193 ? -27.316 -18.015 11.206 1.00 95.38 193 CYS A O 1
ATOM 1546 N N . GLU A 1 194 ? -27.070 -18.969 13.223 1.00 93.56 194 GLU A N 1
ATOM 1547 C CA . GLU A 1 194 ? -27.912 -20.126 12.909 1.00 93.56 194 GLU A CA 1
ATOM 1548 C C . GLU A 1 194 ? -29.364 -19.675 12.694 1.00 93.56 194 GLU A C 1
ATOM 1550 O O . GLU A 1 194 ? -29.879 -18.867 13.462 1.00 93.56 194 GLU A O 1
ATOM 1555 N N . GLY A 1 195 ? -30.009 -20.167 11.631 1.00 91.88 195 GLY A N 1
ATOM 1556 C CA . GLY A 1 195 ? -31.353 -19.732 11.229 1.00 91.88 195 GLY A CA 1
ATOM 1557 C C . GLY A 1 195 ? -31.397 -18.434 10.411 1.00 91.88 195 GLY A C 1
ATOM 1558 O O . GLY A 1 195 ? -32.484 -18.006 10.028 1.00 91.88 195 GLY A O 1
ATOM 1559 N N . TYR A 1 196 ? -30.245 -17.829 10.098 1.00 95.12 196 TYR A N 1
ATOM 1560 C CA . TYR A 1 196 ? -30.142 -16.590 9.322 1.00 95.12 196 TYR A CA 1
ATOM 1561 C C . TYR A 1 196 ? -29.226 -16.730 8.102 1.00 95.12 196 TYR A C 1
ATOM 1563 O O . TYR A 1 196 ? -28.268 -17.506 8.082 1.00 95.12 196 TYR A O 1
ATOM 1571 N N . ILE A 1 197 ? -29.476 -15.898 7.092 1.00 94.19 197 ILE A N 1
ATOM 1572 C CA . ILE A 1 197 ? -28.627 -15.762 5.910 1.00 94.19 197 ILE A CA 1
ATOM 1573 C C . ILE A 1 197 ? -27.355 -15.004 6.304 1.00 94.19 197 ILE A C 1
ATOM 1575 O O . ILE A 1 197 ? -27.405 -13.844 6.712 1.00 94.19 197 ILE A O 1
ATOM 1579 N N . SER A 1 198 ? -26.199 -15.652 6.155 1.00 95.81 198 SER A N 1
ATOM 1580 C CA . SER A 1 198 ? -24.900 -15.033 6.449 1.00 95.81 198 SER A CA 1
ATOM 1581 C C . SER A 1 198 ? -24.575 -13.903 5.469 1.00 95.81 198 SER A C 1
ATOM 1583 O O . SER A 1 198 ? -24.861 -14.001 4.275 1.00 95.81 198 SER A O 1
ATOM 1585 N N . ARG A 1 199 ? -23.920 -12.847 5.961 1.00 96.00 199 ARG A N 1
ATOM 1586 C CA . ARG A 1 199 ? -23.449 -11.717 5.148 1.00 96.00 199 ARG A CA 1
ATOM 1587 C C . ARG A 1 199 ? -21.931 -11.624 5.173 1.00 96.00 199 ARG A C 1
ATOM 1589 O O . ARG A 1 199 ? -21.319 -11.796 6.224 1.00 96.00 199 ARG A O 1
ATOM 1596 N N . ALA A 1 200 ? -21.348 -11.325 4.016 1.00 96.50 200 ALA A N 1
ATOM 1597 C CA . ALA A 1 200 ? -19.933 -11.027 3.861 1.00 96.50 200 ALA A CA 1
ATOM 1598 C C . ALA A 1 200 ? -19.777 -9.673 3.160 1.00 96.50 200 ALA A C 1
ATOM 1600 O O . ALA A 1 200 ? -20.497 -9.399 2.198 1.00 96.50 200 ALA A O 1
ATOM 1601 N N . ASP A 1 201 ? -18.862 -8.843 3.645 1.00 95.00 201 ASP A N 1
ATOM 1602 C CA . ASP A 1 201 ? -18.559 -7.527 3.085 1.00 95.00 201 ASP A CA 1
ATOM 1603 C C . ASP A 1 201 ? -17.052 -7.261 3.160 1.00 95.00 201 ASP A C 1
ATOM 1605 O O . ASP A 1 201 ? -16.363 -7.797 4.030 1.00 95.00 201 ASP A O 1
ATOM 1609 N N . VAL A 1 202 ? -16.543 -6.431 2.253 1.00 96.56 202 VAL A N 1
ATOM 1610 C CA . VAL A 1 202 ? -15.142 -5.997 2.242 1.00 96.56 202 VAL A CA 1
ATOM 1611 C C . VAL A 1 202 ? -15.121 -4.483 2.266 1.00 96.56 202 VAL A C 1
ATOM 1613 O O . VAL A 1 202 ? -15.605 -3.824 1.346 1.00 96.56 202 VAL A O 1
ATOM 1616 N N . LEU A 1 203 ? -14.534 -3.922 3.319 1.00 96.00 203 LEU A N 1
ATOM 1617 C CA . LEU A 1 203 ? -14.537 -2.487 3.547 1.00 96.00 203 LEU A CA 1
ATOM 1618 C C . LEU A 1 203 ? -13.125 -1.913 3.584 1.00 96.00 203 LEU A C 1
ATOM 1620 O O . LEU A 1 203 ? -12.317 -2.294 4.424 1.00 96.00 203 LEU A O 1
ATOM 1624 N N . THR A 1 204 ? -12.858 -0.906 2.755 1.00 97.19 204 THR A N 1
ATOM 1625 C CA . THR A 1 204 ? -11.684 -0.041 2.915 1.00 97.19 204 THR A CA 1
ATOM 1626 C C . THR A 1 204 ? -11.961 1.045 3.955 1.00 97.19 204 THR A C 1
ATOM 1628 O O . THR A 1 204 ? -12.899 1.829 3.808 1.00 97.19 204 THR A O 1
ATOM 1631 N N . LEU A 1 205 ? -11.141 1.111 5.005 1.00 97.69 205 LEU A N 1
ATOM 1632 C CA . LEU A 1 205 ? -11.294 2.083 6.087 1.00 97.69 205 LEU A CA 1
ATOM 1633 C C . LEU A 1 205 ? -10.450 3.330 5.843 1.00 97.69 205 LEU A C 1
ATOM 1635 O O . LEU A 1 205 ? -9.223 3.281 5.875 1.00 97.69 205 LEU A O 1
ATOM 1639 N N . THR A 1 206 ? -11.116 4.463 5.642 1.00 97.38 206 THR A N 1
ATOM 1640 C CA . THR A 1 206 ? -10.486 5.792 5.544 1.00 97.38 206 THR A CA 1
ATOM 1641 C C . THR A 1 206 ? -10.867 6.717 6.700 1.00 97.38 206 THR A C 1
ATOM 1643 O O . THR A 1 206 ? -10.409 7.854 6.770 1.00 97.38 206 THR A O 1
ATOM 1646 N N . GLU A 1 207 ? -11.726 6.243 7.594 1.00 97.50 207 GLU A N 1
ATOM 1647 C CA . GLU A 1 207 ? -12.155 6.914 8.814 1.00 97.50 207 GLU A CA 1
ATOM 1648 C C . GLU A 1 207 ? -12.647 5.870 9.818 1.00 97.50 207 GLU A C 1
ATOM 1650 O O . GLU A 1 207 ? -12.867 4.705 9.464 1.00 97.50 207 GLU A O 1
ATOM 1655 N N . ASP A 1 208 ? -12.815 6.289 11.069 1.00 98.19 208 ASP A N 1
ATOM 1656 C CA . ASP A 1 208 ? -13.461 5.458 12.077 1.00 98.19 208 ASP A CA 1
ATOM 1657 C C . ASP A 1 208 ? -14.915 5.198 11.678 1.00 98.19 208 ASP A C 1
ATOM 1659 O O . ASP A 1 208 ? -15.647 6.116 11.302 1.00 98.19 208 ASP A O 1
ATOM 1663 N N . ARG A 1 209 ? -15.357 3.945 11.783 1.00 97.50 209 ARG A N 1
ATOM 1664 C CA . ARG A 1 209 ? -16.693 3.539 11.352 1.00 97.50 209 ARG A CA 1
ATOM 1665 C C . ARG A 1 209 ? -17.341 2.593 12.350 1.00 97.50 209 ARG A C 1
ATOM 1667 O O . ARG A 1 209 ? -16.707 1.689 12.882 1.00 97.50 209 ARG A O 1
ATOM 1674 N N . THR A 1 210 ? -18.643 2.773 12.551 1.00 97.81 210 THR A N 1
ATOM 1675 C CA . THR A 1 210 ? -19.513 1.751 13.146 1.00 97.81 210 THR A CA 1
ATOM 1676 C C . THR A 1 210 ? -20.433 1.204 12.059 1.00 97.81 210 THR A C 1
ATOM 1678 O O . THR A 1 210 ? -21.081 1.979 11.356 1.00 97.81 210 THR A O 1
ATOM 1681 N N . LEU A 1 211 ? -20.442 -0.114 11.877 1.00 96.62 211 LEU A N 1
ATOM 1682 C CA . LEU A 1 211 ? -21.272 -0.817 10.906 1.00 96.62 211 LEU A CA 1
ATOM 1683 C C . LEU A 1 211 ? -22.350 -1.614 11.639 1.00 96.62 211 LEU A C 1
ATOM 1685 O O . LEU A 1 211 ? -22.035 -2.483 12.446 1.00 96.62 211 LEU A O 1
ATOM 1689 N N . GLU A 1 212 ? -23.608 -1.337 11.315 1.00 97.38 212 GLU A N 1
ATOM 1690 C CA . GLU A 1 212 ? -24.759 -2.112 11.779 1.00 97.38 212 GLU A CA 1
ATOM 1691 C C . GLU A 1 212 ? -25.118 -3.159 10.718 1.00 97.38 212 GLU A C 1
ATOM 1693 O O . GLU A 1 212 ? -25.428 -2.806 9.576 1.00 97.38 212 GLU A O 1
ATOM 1698 N N . VAL A 1 213 ? -25.077 -4.441 11.080 1.00 96.31 213 VAL A N 1
ATOM 1699 C CA . VAL A 1 213 ? -25.398 -5.559 10.186 1.00 96.31 213 VAL A CA 1
ATOM 1700 C C . VAL A 1 213 ? -26.644 -6.274 10.686 1.00 96.31 213 VAL A C 1
ATOM 1702 O O . VAL A 1 213 ? -26.612 -6.978 11.688 1.00 96.31 213 VAL A O 1
ATOM 1705 N N . VAL A 1 214 ? -27.743 -6.128 9.954 1.00 96.00 214 VAL A N 1
ATOM 1706 C CA . VAL A 1 214 ? -28.978 -6.882 10.200 1.00 96.00 214 VAL A CA 1
ATOM 1707 C C . VAL A 1 214 ? -28.999 -8.099 9.280 1.00 96.00 214 VAL A C 1
ATOM 1709 O O . VAL A 1 214 ? -28.852 -7.943 8.064 1.00 96.00 214 VAL A O 1
ATOM 1712 N N . LEU A 1 215 ? -29.141 -9.293 9.855 1.00 95.81 215 LEU A N 1
ATOM 1713 C CA . LEU A 1 215 ? -29.294 -10.542 9.117 1.00 95.81 215 LEU A CA 1
ATOM 1714 C C . LEU A 1 215 ? -30.772 -10.837 8.849 1.00 95.81 215 LEU A C 1
ATOM 1716 O O . LEU A 1 215 ? -31.633 -10.595 9.692 1.00 95.81 215 LEU A O 1
ATOM 1720 N N . ASP A 1 216 ? -31.046 -11.400 7.676 1.00 94.06 216 ASP A N 1
ATOM 1721 C CA . ASP A 1 216 ? -32.381 -11.842 7.279 1.00 94.06 216 ASP A CA 1
ATOM 1722 C C . ASP A 1 216 ? -32.559 -13.327 7.640 1.00 94.06 216 ASP A C 1
ATOM 1724 O O . ASP A 1 216 ? -31.627 -14.116 7.471 1.00 94.06 216 ASP A O 1
ATOM 1728 N N . GLU A 1 217 ? -33.733 -13.720 8.141 1.00 91.44 217 GLU A N 1
ATOM 1729 C CA . GLU A 1 217 ? -34.031 -15.121 8.476 1.00 91.44 217 GLU A CA 1
ATOM 1730 C C . GLU A 1 217 ? -33.961 -16.024 7.234 1.00 91.44 217 GLU A C 1
ATOM 1732 O O . GLU A 1 217 ? -34.457 -15.681 6.153 1.00 91.44 217 GLU A O 1
ATOM 1737 N N . ASP A 1 218 ? -33.390 -17.217 7.395 1.00 87.88 218 ASP A N 1
ATOM 1738 C CA . ASP A 1 218 ? -33.348 -18.216 6.333 1.00 87.88 218 ASP A CA 1
ATOM 1739 C C . ASP A 1 218 ? -34.677 -18.985 6.267 1.00 87.88 218 ASP A C 1
ATOM 1741 O O . ASP A 1 218 ? -34.891 -20.019 6.903 1.00 87.88 218 ASP A O 1
ATOM 1745 N N . THR A 1 219 ? -35.606 -18.462 5.470 1.00 78.62 219 THR A N 1
ATOM 1746 C CA . THR A 1 219 ? -36.946 -19.046 5.293 1.00 78.62 219 THR A CA 1
ATOM 1747 C C . THR A 1 219 ? -36.979 -20.280 4.380 1.00 78.62 219 THR A C 1
ATOM 1749 O O . THR A 1 219 ? -38.059 -20.806 4.101 1.00 78.62 219 THR A O 1
ATOM 1752 N N . THR A 1 220 ? -35.831 -20.798 3.921 1.00 64.62 220 THR A N 1
ATOM 1753 C CA . THR A 1 220 ? -35.798 -21.946 2.994 1.00 64.62 220 THR A CA 1
ATOM 1754 C C . THR A 1 220 ? -35.886 -23.330 3.660 1.00 64.62 220 THR A C 1
ATOM 1756 O O . THR A 1 220 ? -36.007 -24.332 2.957 1.00 64.62 220 THR A O 1
ATOM 1759 N N . GLY A 1 221 ? -35.939 -23.410 4.996 1.00 53.84 221 GLY A N 1
ATOM 1760 C CA . GLY A 1 221 ? -36.021 -24.671 5.756 1.00 53.84 221 GLY A CA 1
ATOM 1761 C C . GLY A 1 221 ? -37.424 -25.207 6.091 1.00 53.84 221 GLY A C 1
ATOM 1762 O O . GLY A 1 221 ? -37.530 -26.156 6.864 1.00 53.84 221 GLY A O 1
ATOM 1763 N N . GLY A 1 222 ? -38.507 -24.621 5.565 1.00 49.62 222 GLY A N 1
ATOM 1764 C CA . GLY A 1 222 ? -39.876 -24.968 5.972 1.00 49.62 222 GLY A CA 1
ATOM 1765 C C . GLY A 1 222 ? -40.833 -25.293 4.827 1.00 49.62 222 GLY A C 1
ATOM 1766 O O . GLY A 1 222 ? -41.683 -24.462 4.511 1.00 49.62 222 GLY A O 1
ATOM 1767 N N . LYS A 1 223 ? -40.747 -26.503 4.258 1.00 37.22 223 LYS A N 1
ATOM 1768 C CA . LYS A 1 223 ? -41.888 -27.247 3.686 1.00 37.22 223 LYS A CA 1
ATOM 1769 C C . LYS A 1 223 ? -41.694 -28.750 3.832 1.00 37.22 223 LYS A C 1
ATOM 1771 O O . LYS A 1 223 ? -40.593 -29.227 3.491 1.00 37.22 223 LYS A O 1
#

Secondary structure (DSSP, 8-state):
--EEEPSS--HHHHHHHHIIIIIIT-PEEEE-TTS-EEEE-TTEEEETTEEEE-HHHHHHHHHHHHHHHHHH-EEEHHHHHHHHHHHHS--HHHHHHHHHHTT-SS-HHHHHHHTT-SEEETT-HHHHHHHHHTT--HHHHHHHHHH--GGGGSEEEEEEEEESTTPEEEETTEE-SEEEEETT-EEEEEEE-TTB--EEEEEE-SS-EEEEEEPPB-GGG--

Sequence (223 aa):
MAYKLIKPYTAKQYADFIVLHNHQNGRKIEEGVNGELFALEPYEKLVDGEVIDNTQEYEQEQARKEAERIAMLNLTAADVERAIYKAKGLDFNDVISLLEKQKATIDIKALQIELKANNFYRGNPYIDAVGTILGFTKEQLDKFFDTNDYRYLTTCKLKVNAIPEEAVIKINSEIQSEITVPYGSSVDIVVSCEGYISRADVLTLTEDRTLEVVLDEDTTGGK

Foldseek 3Di:
DKDKADPPDDPVVVVVVCCVQCVVPVFDWDADPRGMIIGHDLQWDQDNNDIDGNVPVSVVVVVVVVVVVLQAQKDFLCLVQVLCCVAPVDGPVRLLVLCVVVVPPDPSVVVVVQSPDGIDGLNDPVNVSSCVSLVHDNVLSSVCSVPSDSQSSHKEKEFEQEPPNPKFKDKQNHGDRMDIGGQQDKIWIWTDDPQWDIDIDIDGHNHHDYHYYYTHGDPPPDD

Radius of gyration: 27.07 Å; chains: 1; bounding box: 66×47×73 Å

pLDDT: mean 93.18, std 7.57, range [37.22, 98.44]